Protein AF-A0A5T8U1N6-F1 (afdb_monomer_lite)

Radius of gyration: 22.78 Å; chains: 1; bounding box: 60×61×74 Å

Organism: Salmonella enterica (NCBI:txid28901)

Structure (mmCIF, N/CA/C/O backbone):
data_AF-A0A5T8U1N6-F1
#
_entry.id   AF-A0A5T8U1N6-F1
#
loop_
_atom_site.group_PDB
_atom_site.id
_atom_site.type_symbol
_atom_site.label_atom_id
_atom_site.label_alt_id
_atom_site.label_comp_id
_atom_site.label_asym_id
_atom_site.label_entity_id
_atom_site.label_seq_id
_atom_site.pdbx_PDB_ins_code
_atom_site.Cartn_x
_atom_site.Cartn_y
_atom_site.Cartn_z
_atom_site.occupancy
_atom_site.B_iso_or_equiv
_atom_site.auth_seq_id
_atom_site.auth_comp_id
_atom_site.auth_asym_id
_atom_site.auth_atom_id
_atom_site.pdbx_PDB_model_num
ATOM 1 N N . VAL A 1 1 ? -17.759 17.398 0.292 1.00 70.25 1 VAL A N 1
ATOM 2 C CA . VAL A 1 1 ? -16.428 17.964 0.625 1.00 70.25 1 VAL A CA 1
ATOM 3 C C . VAL A 1 1 ? -16.467 19.454 0.322 1.00 70.25 1 VAL A C 1
ATOM 5 O O . VAL A 1 1 ? -17.078 19.789 -0.686 1.00 70.25 1 VAL A O 1
ATOM 8 N N . PRO A 1 2 ? -15.882 20.330 1.156 1.00 80.94 2 PRO A N 1
ATOM 9 C CA . PRO A 1 2 ? -15.702 21.746 0.827 1.00 80.94 2 PRO A CA 1
ATOM 10 C C . PRO A 1 2 ? -15.043 21.948 -0.549 1.00 80.94 2 PRO A C 1
ATOM 12 O O . PRO A 1 2 ? -14.134 21.197 -0.913 1.00 80.94 2 PRO A O 1
ATOM 15 N N . ALA A 1 3 ? -15.505 22.935 -1.320 1.00 87.00 3 ALA A N 1
ATOM 16 C CA . ALA A 1 3 ? -15.057 23.148 -2.701 1.00 87.00 3 ALA A CA 1
ATOM 17 C C . ALA A 1 3 ? -13.548 23.443 -2.803 1.00 87.00 3 ALA A C 1
ATOM 19 O O . ALA A 1 3 ? -12.891 22.996 -3.741 1.00 87.00 3 ALA A O 1
ATOM 20 N N . ASP A 1 4 ? -12.977 24.118 -1.804 1.00 87.50 4 ASP A N 1
ATOM 21 C CA . ASP A 1 4 ? -11.545 24.410 -1.717 1.00 87.50 4 ASP A CA 1
ATOM 22 C C . ASP A 1 4 ? -10.694 23.140 -1.567 1.00 87.50 4 ASP A C 1
ATOM 24 O O . ASP A 1 4 ? -9.624 23.037 -2.167 1.00 87.50 4 ASP A O 1
ATOM 28 N N . ILE A 1 5 ? -11.173 22.147 -0.810 1.00 85.25 5 ILE A N 1
ATOM 29 C CA . ILE A 1 5 ? -10.489 20.856 -0.669 1.00 85.25 5 ILE A CA 1
ATOM 30 C C . ILE A 1 5 ? -10.569 20.074 -1.980 1.00 85.25 5 ILE A C 1
ATOM 32 O O . ILE A 1 5 ? -9.550 19.550 -2.422 1.00 85.25 5 ILE A O 1
ATOM 36 N N . VAL A 1 6 ? -11.740 20.023 -2.626 1.00 89.44 6 VAL A N 1
ATOM 37 C CA . VAL A 1 6 ? -11.900 19.338 -3.923 1.00 89.44 6 VAL A CA 1
ATOM 38 C C . VAL A 1 6 ? -10.966 19.942 -4.969 1.00 89.44 6 VAL A C 1
ATOM 40 O O . VAL A 1 6 ? -10.227 19.205 -5.616 1.00 89.44 6 VAL A O 1
ATOM 43 N N . ALA A 1 7 ? -10.930 21.273 -5.080 1.00 93.56 7 ALA A N 1
ATOM 44 C CA . ALA A 1 7 ? -10.050 21.969 -6.014 1.00 93.56 7 ALA A CA 1
ATOM 45 C C . ALA A 1 7 ? -8.570 21.627 -5.776 1.00 93.56 7 ALA A C 1
ATOM 47 O O . ALA A 1 7 ? -7.841 21.348 -6.724 1.00 93.56 7 ALA A O 1
ATOM 48 N N . ARG A 1 8 ? -8.125 21.578 -4.512 1.00 93.50 8 ARG A N 1
ATOM 49 C CA . ARG A 1 8 ? -6.743 21.201 -4.165 1.00 93.50 8 ARG A CA 1
ATOM 50 C C . ARG A 1 8 ? -6.431 19.747 -4.496 1.00 93.50 8 ARG A C 1
ATOM 52 O O . ARG A 1 8 ? -5.357 19.476 -5.019 1.00 93.50 8 ARG A O 1
ATOM 59 N N . VAL A 1 9 ? -7.347 18.824 -4.205 1.00 93.81 9 VAL A N 1
ATOM 60 C CA . VAL A 1 9 ? -7.174 17.399 -4.529 1.00 93.81 9 VAL A CA 1
ATOM 61 C C . VAL A 1 9 ? -7.041 17.216 -6.039 1.00 93.81 9 VAL A C 1
ATOM 63 O O . VAL A 1 9 ? -6.076 16.604 -6.490 1.00 93.81 9 VAL A O 1
ATOM 66 N N . LEU A 1 10 ? -7.947 17.814 -6.819 1.00 95.31 10 LEU A N 1
ATOM 67 C CA . LEU A 1 10 ? -7.900 17.757 -8.281 1.00 95.31 10 LEU A CA 1
ATOM 68 C C . LEU A 1 10 ? -6.637 18.417 -8.843 1.00 95.31 10 LEU A C 1
ATOM 70 O O . LEU A 1 10 ? -6.035 17.869 -9.759 1.00 95.31 10 LEU A O 1
ATOM 74 N N . ALA A 1 11 ? -6.187 19.537 -8.271 1.00 97.19 11 ALA A N 1
ATOM 75 C CA . ALA A 1 11 ? -4.937 20.177 -8.673 1.00 97.19 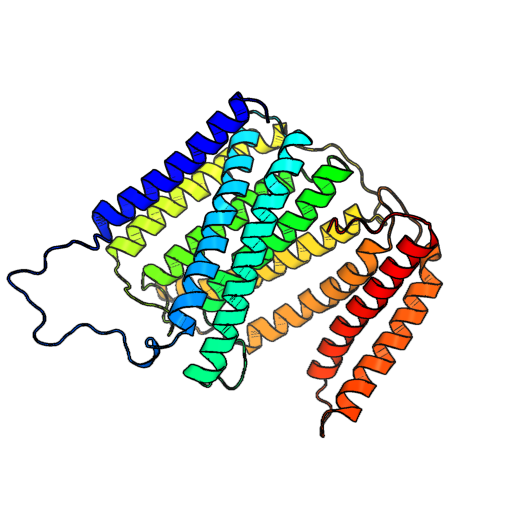11 ALA A CA 1
ATOM 76 C C . ALA A 1 11 ? -3.719 19.273 -8.421 1.00 97.19 11 ALA A C 1
ATOM 78 O O . ALA A 1 11 ? -2.865 19.141 -9.293 1.00 97.19 11 ALA A O 1
ATOM 79 N N . VAL A 1 12 ? -3.642 18.604 -7.263 1.00 97.12 12 VAL A N 1
ATOM 80 C CA . VAL A 1 12 ? -2.542 17.673 -6.955 1.00 97.12 12 VAL A CA 1
ATOM 81 C C . VAL A 1 12 ? -2.571 16.454 -7.876 1.00 97.12 12 VAL A C 1
ATOM 83 O O . VAL A 1 12 ? -1.532 16.087 -8.422 1.00 97.12 12 VAL A O 1
ATOM 86 N N . MET A 1 13 ? -3.746 15.867 -8.113 1.00 96.75 13 MET A N 1
ATOM 87 C CA . MET A 1 13 ? -3.896 14.776 -9.083 1.00 96.75 13 MET A CA 1
ATOM 88 C C . MET A 1 13 ? -3.522 15.224 -10.501 1.00 96.75 13 MET A C 1
ATOM 90 O O . MET A 1 13 ? -2.839 14.493 -11.213 1.00 96.75 13 MET A O 1
ATOM 94 N N . GLY A 1 14 ? -3.909 16.440 -10.892 1.00 97.81 14 GLY A N 1
ATOM 95 C CA . GLY A 1 14 ? -3.546 17.049 -12.168 1.00 97.81 14 GLY A CA 1
ATOM 96 C C . GLY A 1 14 ? -2.037 17.230 -12.324 1.00 97.81 14 GLY A C 1
ATOM 97 O O . GLY A 1 14 ? -1.501 16.892 -13.373 1.00 97.81 14 GLY A O 1
ATOM 98 N N . MET A 1 15 ? -1.331 17.672 -11.277 1.00 97.62 15 MET A N 1
ATOM 99 C CA . MET A 1 15 ? 0.137 17.771 -11.284 1.00 97.62 15 MET A CA 1
ATOM 100 C C . MET A 1 15 ? 0.811 16.400 -11.428 1.00 97.62 15 MET A C 1
ATOM 102 O O . MET A 1 15 ? 1.757 16.263 -12.201 1.00 97.62 15 MET A O 1
ATOM 106 N N . VAL A 1 16 ? 0.311 15.374 -10.728 1.00 97.06 16 VAL A N 1
ATOM 107 C CA . VAL A 1 16 ? 0.813 13.996 -10.871 1.00 97.06 16 VAL A CA 1
ATOM 108 C C . VAL A 1 16 ? 0.581 13.483 -12.296 1.00 97.06 16 VAL A C 1
ATOM 110 O O . VAL A 1 16 ? 1.500 12.948 -12.913 1.00 97.06 16 VAL A O 1
ATOM 113 N N . CYS A 1 17 ? -0.621 13.692 -12.838 1.00 97.06 17 CYS A N 1
ATOM 114 C CA . CYS A 1 17 ? -0.980 13.309 -14.201 1.00 97.06 17 CYS A CA 1
ATOM 115 C C . CYS A 1 17 ? -0.098 14.018 -15.237 1.00 97.06 17 CYS A C 1
ATOM 117 O O . CYS A 1 17 ? 0.470 13.364 -16.106 1.00 97.06 17 CYS A O 1
ATOM 119 N N . ALA A 1 18 ? 0.102 15.332 -15.102 1.00 97.62 18 ALA A N 1
ATOM 120 C CA . ALA A 1 18 ? 0.988 16.106 -15.967 1.00 97.62 18 ALA A CA 1
ATOM 121 C C . ALA A 1 18 ? 2.431 15.577 -15.941 1.00 97.62 18 ALA A C 1
ATOM 123 O O . ALA A 1 18 ? 3.065 15.486 -16.990 1.00 97.62 18 ALA A O 1
ATOM 124 N N . GLY A 1 19 ? 2.932 15.164 -14.772 1.00 96.31 19 GLY A N 1
ATOM 125 C CA . GLY A 1 19 ? 4.245 14.529 -14.645 1.00 96.31 19 GLY A CA 1
ATOM 126 C C . GLY A 1 19 ? 4.357 13.210 -15.417 1.00 96.31 19 GLY A C 1
ATOM 127 O O . GLY A 1 19 ? 5.320 13.012 -16.158 1.00 96.31 19 GLY A O 1
ATOM 128 N N . PHE A 1 20 ? 3.356 12.330 -15.315 1.00 94.44 20 PHE A N 1
ATOM 129 C CA . PHE A 1 20 ? 3.325 11.083 -16.090 1.00 94.44 20 PHE A CA 1
ATOM 130 C C . PHE A 1 20 ? 3.094 11.309 -17.591 1.00 94.44 20 PHE A C 1
ATOM 132 O O . PHE A 1 20 ? 3.661 10.590 -18.411 1.00 94.44 20 PHE A O 1
ATOM 139 N N . LEU A 1 21 ? 2.321 12.324 -17.980 1.00 95.19 21 LEU A N 1
ATOM 140 C CA . LEU A 1 21 ? 2.184 12.713 -19.385 1.00 95.19 21 LEU A CA 1
ATOM 141 C C . LEU A 1 21 ? 3.515 13.224 -19.945 1.00 95.19 21 LEU A C 1
ATOM 143 O O . LEU A 1 21 ? 3.906 12.823 -21.036 1.00 95.19 21 LEU A O 1
ATOM 147 N N . ALA A 1 22 ? 4.254 14.035 -19.184 1.00 95.12 22 ALA A N 1
ATOM 148 C CA . ALA A 1 22 ? 5.599 14.459 -19.558 1.00 95.12 22 ALA A CA 1
ATOM 149 C C . ALA A 1 22 ? 6.557 13.260 -19.687 1.00 95.12 22 ALA A C 1
ATOM 151 O O . ALA A 1 22 ? 7.291 13.175 -20.669 1.00 95.12 22 ALA A O 1
ATOM 152 N N . PHE A 1 23 ? 6.500 12.289 -18.767 1.00 92.56 23 PHE A N 1
ATOM 153 C CA . PHE A 1 23 ? 7.262 11.038 -18.879 1.00 92.56 23 PHE A CA 1
ATOM 154 C C . PHE A 1 23 ? 6.996 10.324 -20.214 1.00 92.56 23 PHE A C 1
ATOM 156 O O . PHE A 1 23 ? 7.941 9.975 -20.932 1.00 92.56 23 PHE A O 1
ATOM 163 N N . ILE A 1 24 ? 5.716 10.147 -20.565 1.00 91.44 24 ILE A N 1
ATOM 164 C CA . ILE A 1 24 ? 5.292 9.506 -21.817 1.00 91.44 24 ILE A CA 1
ATOM 165 C C . ILE A 1 24 ? 5.799 10.299 -23.023 1.00 91.44 24 ILE A C 1
ATOM 167 O O . ILE A 1 24 ? 6.390 9.711 -23.922 1.00 91.44 24 ILE A O 1
ATOM 171 N N . LEU A 1 25 ? 5.615 11.621 -23.036 1.00 91.19 25 LEU A N 1
ATOM 172 C CA . LEU A 1 25 ? 5.986 12.471 -24.169 1.00 91.19 25 LEU A CA 1
ATOM 173 C C . L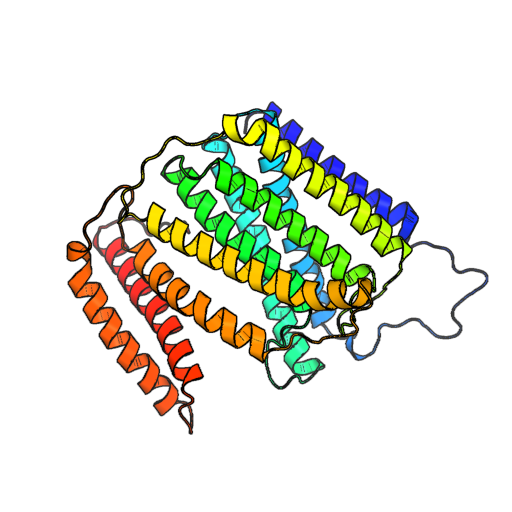EU A 1 25 ? 7.497 12.508 -24.418 1.00 91.19 25 LEU A C 1
ATOM 175 O O . LEU A 1 25 ? 7.919 12.440 -25.570 1.00 91.19 25 LEU A O 1
ATOM 179 N N . PHE A 1 26 ? 8.309 12.609 -23.363 1.00 89.88 26 PHE A N 1
ATOM 180 C CA . PHE A 1 26 ? 9.747 12.845 -23.510 1.00 89.88 26 PHE A CA 1
ATOM 181 C C . PHE A 1 26 ? 10.598 11.574 -23.516 1.00 89.88 26 PHE A C 1
ATOM 183 O O . PHE A 1 26 ? 11.652 11.565 -24.143 1.00 89.88 26 PHE A O 1
ATOM 190 N N . THR A 1 27 ? 10.183 10.510 -22.820 1.00 87.75 27 THR A N 1
ATOM 191 C CA . THR A 1 27 ? 11.061 9.340 -22.585 1.00 87.75 27 THR A CA 1
ATOM 192 C C . THR A 1 27 ? 10.437 7.993 -22.940 1.00 87.75 27 THR A C 1
ATOM 194 O O . THR A 1 27 ? 11.137 6.984 -23.053 1.00 87.75 27 THR A O 1
ATOM 197 N N . SER A 1 28 ? 9.117 7.938 -23.128 1.00 85.38 28 SER A N 1
ATOM 198 C CA . SER A 1 28 ? 8.402 6.679 -23.356 1.00 85.38 28 SER A CA 1
ATOM 199 C C . SER A 1 28 ? 7.342 6.793 -24.453 1.00 85.38 28 SER A C 1
ATOM 201 O O . SER A 1 28 ? 6.277 6.184 -24.347 1.00 85.38 28 SER A O 1
ATOM 203 N N . GLY A 1 29 ? 7.631 7.565 -25.504 1.00 83.44 29 GLY A N 1
ATOM 204 C CA . GLY A 1 29 ? 6.686 7.842 -26.582 1.00 83.44 29 GLY A CA 1
ATOM 205 C C . GLY A 1 29 ? 6.278 6.563 -27.325 1.00 83.44 29 GLY A C 1
ATOM 206 O O . GLY A 1 29 ? 7.120 5.984 -28.012 1.00 83.44 29 GLY A O 1
ATOM 207 N N . PRO A 1 30 ? 5.004 6.124 -27.254 1.00 78.75 30 PRO A N 1
ATOM 208 C CA . PRO A 1 30 ? 4.557 4.898 -27.924 1.00 78.75 30 PRO A CA 1
ATOM 209 C C . PRO A 1 30 ? 4.441 5.067 -29.447 1.00 78.75 30 PRO A C 1
ATOM 211 O O . PRO A 1 30 ? 4.367 4.086 -30.177 1.00 78.75 30 PRO A O 1
ATOM 214 N N . PHE A 1 31 ? 4.448 6.314 -29.927 1.00 82.75 31 PHE A N 1
ATOM 215 C CA . PHE A 1 31 ? 4.340 6.676 -31.342 1.00 82.75 31 PHE A CA 1
ATOM 216 C C . PHE A 1 31 ? 5.674 7.128 -31.944 1.00 82.75 31 PHE A C 1
ATOM 218 O O . PHE A 1 31 ? 5.690 7.788 -32.986 1.00 82.75 31 PHE A O 1
ATOM 225 N N . ALA A 1 32 ? 6.795 6.821 -31.279 1.00 76.88 32 ALA A N 1
ATOM 226 C CA . ALA A 1 32 ? 8.114 7.063 -31.843 1.00 76.88 32 ALA A CA 1
ATOM 227 C C . ALA A 1 32 ? 8.211 6.344 -33.196 1.00 76.88 32 ALA A C 1
ATOM 229 O O . ALA A 1 32 ? 8.058 5.125 -33.284 1.00 76.88 32 ALA A O 1
ATOM 230 N N . ARG A 1 33 ? 8.405 7.116 -34.269 1.00 76.75 33 ARG A N 1
ATOM 231 C CA . ARG A 1 33 ? 8.482 6.566 -35.622 1.00 76.75 33 ARG A CA 1
ATOM 232 C C . ARG A 1 33 ? 9.792 5.810 -35.757 1.00 76.75 33 ARG A C 1
ATOM 234 O O . ARG A 1 33 ? 10.856 6.387 -35.567 1.00 76.75 33 ARG A O 1
ATOM 241 N N . THR A 1 34 ? 9.701 4.539 -36.114 1.00 73.31 34 THR A N 1
ATOM 242 C CA . THR A 1 34 ? 10.880 3.709 -36.361 1.00 73.31 34 THR A CA 1
ATOM 243 C C . THR A 1 34 ? 11.360 3.807 -37.807 1.00 73.31 34 THR A C 1
ATOM 245 O O . THR A 1 34 ? 12.476 3.406 -38.088 1.00 73.31 34 THR A O 1
ATOM 248 N N . LEU A 1 35 ? 10.582 4.385 -38.731 1.00 74.81 35 LEU A N 1
ATOM 249 C CA . LEU A 1 35 ? 10.977 4.524 -40.137 1.00 74.81 35 LEU A CA 1
ATOM 250 C C . LEU A 1 35 ? 12.207 5.440 -40.315 1.00 74.81 35 LEU A C 1
ATOM 252 O O . LEU A 1 35 ? 12.238 6.522 -39.727 1.00 74.81 35 LEU A O 1
ATOM 256 N N . PRO A 1 36 ? 13.185 5.049 -41.158 1.00 78.00 36 PRO A N 1
ATOM 257 C CA . PRO A 1 36 ? 13.156 3.903 -42.079 1.00 78.00 36 PRO A CA 1
ATOM 258 C C . PRO A 1 36 ? 13.581 2.555 -41.462 1.00 78.00 36 PRO A C 1
ATOM 260 O O . PRO A 1 36 ? 13.516 1.542 -42.148 1.00 78.00 36 PRO A O 1
ATOM 263 N N . ALA A 1 37 ? 13.987 2.509 -40.191 1.00 73.75 37 ALA A N 1
ATOM 264 C CA . ALA A 1 37 ? 14.316 1.279 -39.467 1.00 73.75 37 ALA A CA 1
ATOM 265 C C . ALA A 1 37 ? 13.044 0.486 -39.088 1.00 73.75 37 ALA A C 1
ATOM 267 O O . ALA A 1 37 ? 12.589 0.480 -37.942 1.00 73.75 37 ALA A O 1
ATOM 268 N N . PHE A 1 38 ? 12.430 -0.177 -40.070 1.00 71.81 38 PHE A N 1
ATOM 269 C CA . PHE A 1 38 ? 11.347 -1.123 -39.808 1.00 71.81 38 PHE A CA 1
ATOM 270 C C . PHE A 1 38 ? 11.919 -2.442 -39.248 1.00 71.81 38 PHE A C 1
ATOM 272 O O . PHE A 1 38 ? 12.935 -2.925 -39.751 1.00 71.81 38 PHE A O 1
ATOM 279 N N . PRO A 1 39 ? 11.314 -3.033 -38.202 1.00 68.12 39 PRO A N 1
ATOM 280 C CA . PRO A 1 39 ? 11.703 -4.359 -37.728 1.00 68.12 39 PRO A CA 1
ATOM 281 C C . PRO A 1 39 ? 11.510 -5.396 -38.842 1.00 68.12 39 PRO A C 1
ATOM 283 O O . PRO A 1 39 ? 10.446 -5.442 -39.455 1.00 68.12 39 PRO A O 1
ATOM 286 N N . VAL A 1 40 ? 12.534 -6.211 -39.108 1.00 71.56 40 VAL A N 1
ATOM 287 C CA . VAL A 1 40 ? 12.483 -7.279 -40.130 1.00 71.56 40 VAL A CA 1
ATOM 288 C C . VAL A 1 40 ? 11.596 -8.444 -39.670 1.00 71.56 40 VAL A C 1
ATOM 290 O O . VAL A 1 40 ? 10.941 -9.085 -40.485 1.00 71.56 40 VAL A O 1
ATOM 293 N N . GLU A 1 41 ? 11.515 -8.661 -38.357 1.00 71.62 41 GLU A N 1
ATOM 294 C CA . GLU A 1 41 ? 10.603 -9.596 -37.697 1.00 71.62 41 GLU A CA 1
ATOM 295 C C . GLU A 1 41 ? 9.595 -8.815 -36.844 1.00 71.62 41 GLU A C 1
ATOM 297 O O . GLU A 1 41 ? 9.912 -7.754 -36.291 1.00 71.62 41 GLU A O 1
ATOM 302 N N . GLY A 1 42 ? 8.366 -9.325 -36.729 1.00 66.38 42 GLY A N 1
ATOM 303 C CA . GLY A 1 42 ? 7.359 -8.740 -35.848 1.00 66.38 42 GLY A CA 1
ATOM 304 C C . GLY A 1 42 ? 7.849 -8.742 -34.400 1.00 66.38 42 GLY A C 1
ATOM 305 O O . GLY A 1 42 ? 8.283 -9.770 -33.888 1.00 66.38 42 GLY A O 1
ATOM 306 N N . ARG A 1 43 ? 7.769 -7.594 -33.717 1.00 65.88 43 ARG A N 1
ATOM 307 C CA . ARG A 1 43 ? 7.971 -7.527 -32.262 1.00 65.88 43 ARG A CA 1
ATOM 308 C C . ARG A 1 43 ? 6.706 -8.021 -31.578 1.00 65.88 43 ARG A C 1
ATOM 310 O O . ARG A 1 43 ? 5.939 -7.211 -31.063 1.00 65.88 43 ARG A O 1
ATOM 317 N N . ASP A 1 44 ? 6.467 -9.324 -31.630 1.00 68.31 44 ASP A N 1
ATOM 318 C CA . ASP A 1 44 ? 5.501 -9.907 -30.713 1.00 68.31 44 ASP A CA 1
ATOM 319 C C . ASP A 1 44 ? 6.092 -9.921 -29.295 1.00 68.31 44 ASP A C 1
ATOM 321 O O . ASP A 1 44 ? 7.294 -9.710 -29.080 1.00 68.31 44 ASP A O 1
ATOM 325 N N . LEU A 1 45 ? 5.233 -10.107 -28.304 1.00 77.44 45 LEU A N 1
ATOM 326 C CA . LEU A 1 45 ? 5.668 -10.304 -26.936 1.00 77.44 45 LEU A CA 1
ATOM 327 C C . LEU A 1 45 ? 6.506 -11.583 -26.839 1.00 77.44 45 LEU A C 1
ATOM 329 O O . LEU A 1 45 ? 6.307 -12.537 -27.593 1.00 77.44 45 LEU A O 1
ATOM 333 N N . ASN A 1 46 ? 7.431 -11.605 -25.876 1.00 80.38 46 ASN A N 1
ATOM 334 C CA . ASN A 1 46 ? 8.096 -12.841 -25.466 1.00 80.38 46 ASN A CA 1
ATOM 335 C C . ASN A 1 46 ? 7.023 -13.934 -25.258 1.00 80.38 46 ASN A C 1
ATOM 337 O O . ASN A 1 46 ? 6.002 -13.609 -24.659 1.00 80.38 46 ASN A O 1
ATOM 341 N N . PRO A 1 47 ? 7.212 -15.185 -25.716 1.00 83.88 47 PRO A N 1
ATOM 342 C CA . PRO A 1 47 ? 6.227 -16.251 -25.528 1.00 83.88 47 PRO A CA 1
ATOM 343 C C . PRO A 1 47 ? 5.684 -16.373 -24.095 1.00 83.88 47 PRO A C 1
ATOM 345 O O . PRO A 1 47 ? 4.481 -16.521 -23.931 1.00 83.88 47 PRO A O 1
ATOM 348 N N . LEU A 1 48 ? 6.526 -16.169 -23.070 1.00 80.25 48 LEU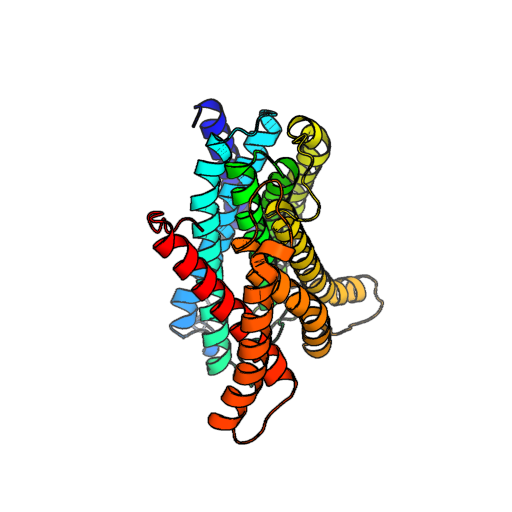 A N 1
ATOM 349 C CA . LEU A 1 48 ? 6.124 -16.175 -21.647 1.00 80.25 48 LEU A CA 1
ATOM 350 C C . LEU A 1 48 ? 5.120 -15.068 -21.272 1.00 80.25 48 LEU A C 1
ATOM 352 O O . LEU A 1 48 ? 4.504 -15.086 -20.214 1.00 80.25 48 LEU A O 1
ATOM 356 N N . LEU A 1 49 ? 5.014 -14.038 -22.107 1.00 83.81 49 LEU A N 1
ATOM 357 C CA . LEU A 1 49 ? 4.118 -12.898 -21.947 1.00 83.81 49 LEU A CA 1
ATOM 358 C C . LEU A 1 49 ? 2.829 -13.059 -22.768 1.00 83.81 49 LEU A C 1
ATOM 360 O O . LEU A 1 49 ? 1.927 -12.235 -22.640 1.00 83.81 49 LEU A O 1
ATOM 364 N N . GLN A 1 50 ? 2.709 -14.096 -23.599 1.00 87.75 50 GLN A N 1
ATOM 365 C CA . GLN A 1 50 ? 1.516 -14.360 -24.408 1.00 87.75 50 GLN A CA 1
ATOM 366 C C . GLN A 1 50 ? 0.465 -15.164 -23.628 1.00 87.75 50 GLN A C 1
ATOM 368 O O . GLN A 1 50 ? -0.052 -16.170 -24.104 1.00 87.75 50 GLN A O 1
ATOM 373 N N . ASP A 1 51 ? 0.137 -14.701 -22.423 1.00 89.62 51 ASP A N 1
ATOM 374 C CA . ASP A 1 51 ? -0.761 -15.383 -21.492 1.00 89.62 51 ASP A CA 1
ATOM 375 C C . ASP A 1 51 ? -1.890 -14.439 -21.013 1.00 89.62 51 ASP A C 1
ATOM 377 O O . ASP A 1 51 ? -1.652 -13.237 -20.820 1.00 89.62 51 ASP A O 1
ATOM 381 N N . PRO A 1 52 ? -3.134 -14.925 -20.800 1.00 90.44 52 PRO A N 1
ATOM 382 C CA . PRO A 1 52 ? -4.227 -14.107 -20.267 1.00 90.44 52 PRO A CA 1
ATOM 383 C C . PRO A 1 52 ? -3.904 -13.407 -18.937 1.00 90.44 52 PRO A C 1
ATOM 385 O O . PRO A 1 52 ? -4.427 -12.324 -18.668 1.00 90.44 52 PRO A O 1
ATOM 388 N N . GLY A 1 53 ? -3.024 -13.973 -18.115 1.00 88.25 53 GLY A N 1
ATOM 389 C CA . GLY A 1 53 ? -2.459 -13.371 -16.915 1.00 88.25 53 GLY A CA 1
ATOM 390 C C . GLY A 1 53 ? -1.874 -11.986 -17.179 1.00 88.25 53 GLY A C 1
ATOM 391 O O . GLY A 1 53 ? -2.223 -11.046 -16.460 1.00 88.25 53 GLY A O 1
ATOM 392 N N . LEU A 1 54 ? -1.107 -11.798 -18.262 1.00 88.25 54 LEU A N 1
ATOM 393 C CA . LEU A 1 54 ? -0.581 -10.482 -18.651 1.00 88.25 54 LEU A CA 1
ATOM 394 C C . LEU A 1 54 ? -1.696 -9.473 -18.966 1.00 88.25 54 LEU A C 1
ATOM 396 O O . LEU A 1 54 ? -1.518 -8.271 -18.772 1.00 88.25 54 LEU A O 1
ATOM 400 N N . ILE A 1 55 ? -2.851 -9.925 -19.450 1.00 89.44 55 ILE A N 1
ATOM 401 C CA . ILE A 1 55 ? -3.969 -9.037 -19.786 1.00 89.44 55 ILE A CA 1
ATOM 402 C C . ILE A 1 55 ? -4.623 -8.490 -18.512 1.00 89.44 55 ILE A C 1
ATOM 404 O O . ILE A 1 55 ? -5.013 -7.324 -18.475 1.00 89.44 55 ILE A O 1
ATOM 408 N N . PHE A 1 56 ? -4.731 -9.299 -17.455 1.00 92.94 56 PHE A N 1
ATOM 409 C CA . PHE A 1 56 ? -5.462 -8.921 -16.241 1.00 92.94 56 PHE A CA 1
ATOM 410 C C . PHE A 1 56 ? -4.572 -8.368 -15.126 1.00 92.94 56 PHE A C 1
ATOM 412 O O . PHE A 1 56 ? -4.925 -7.371 -14.491 1.00 92.94 56 PHE A O 1
ATOM 419 N N . HIS A 1 57 ? -3.425 -8.995 -14.870 1.00 93.38 57 HIS A N 1
ATOM 420 C CA . HIS A 1 57 ? -2.589 -8.692 -13.710 1.00 93.38 57 HIS A CA 1
ATOM 421 C C . HIS A 1 57 ? -2.028 -7.251 -13.713 1.00 93.38 57 HIS A C 1
ATOM 423 O O . HIS A 1 57 ? -2.284 -6.519 -12.747 1.00 93.38 57 HIS A O 1
ATOM 429 N N . PRO A 1 58 ? -1.324 -6.778 -14.764 1.00 92.25 58 PRO A N 1
ATOM 430 C CA . PRO A 1 58 ? -0.755 -5.435 -14.786 1.00 92.25 58 PRO A CA 1
ATOM 431 C C . PRO A 1 58 ? -1.805 -4.322 -14.667 1.00 92.25 58 PRO A C 1
ATOM 433 O O . PRO A 1 58 ? -1.589 -3.422 -13.854 1.00 92.25 58 PRO A O 1
ATOM 436 N N . PRO A 1 59 ? -2.955 -4.342 -15.379 1.00 94.81 59 PRO A N 1
ATOM 437 C CA . PRO A 1 59 ? -3.991 -3.330 -15.173 1.00 94.81 59 PRO A CA 1
ATOM 438 C C . PRO A 1 59 ? -4.501 -3.260 -13.733 1.00 94.81 59 PRO A C 1
ATOM 440 O O . PRO A 1 59 ? -4.706 -2.159 -13.227 1.00 94.81 59 PRO A O 1
ATOM 443 N N . LEU A 1 60 ? -4.662 -4.396 -13.046 1.00 96.56 60 LEU A N 1
ATOM 444 C CA . LEU A 1 60 ? -5.082 -4.426 -11.639 1.00 96.56 60 LEU A CA 1
ATOM 445 C C . LEU A 1 60 ? -4.008 -3.847 -10.710 1.00 96.56 60 LEU A C 1
ATOM 447 O O . LEU A 1 60 ? -4.323 -2.992 -9.878 1.00 96.56 60 LEU A O 1
ATOM 451 N N . LEU A 1 61 ? -2.736 -4.220 -10.900 1.00 94.62 61 LEU A N 1
ATOM 452 C CA . LEU A 1 61 ? -1.620 -3.605 -10.171 1.00 94.62 61 LEU A CA 1
ATOM 453 C C . LEU A 1 61 ? -1.577 -2.084 -10.375 1.00 94.62 61 LEU A C 1
ATOM 455 O O . LEU A 1 61 ? -1.491 -1.327 -9.405 1.00 94.62 61 LEU A O 1
ATOM 459 N N . TYR A 1 62 ? -1.674 -1.623 -11.626 1.00 92.88 62 TYR A N 1
ATOM 460 C CA . TYR A 1 62 ? -1.636 -0.198 -11.950 1.00 92.88 62 TYR A CA 1
ATOM 461 C C . TYR A 1 62 ? -2.857 0.553 -11.415 1.00 92.88 62 TYR A C 1
ATOM 463 O O . TYR A 1 62 ? -2.698 1.663 -10.908 1.00 92.88 62 TYR A O 1
ATOM 471 N N . MET A 1 63 ? -4.054 -0.045 -11.445 1.00 96.31 63 MET A N 1
ATOM 472 C CA . MET A 1 63 ? -5.240 0.515 -10.786 1.00 96.31 63 MET A CA 1
ATOM 473 C C . MET A 1 63 ? -5.014 0.686 -9.281 1.00 96.31 63 MET A C 1
ATOM 475 O O . MET A 1 63 ? -5.391 1.716 -8.722 1.00 96.31 63 MET A O 1
ATOM 479 N N . GLY A 1 64 ? -4.336 -0.265 -8.634 1.00 96.62 64 GLY A N 1
ATOM 480 C CA . GLY A 1 64 ? -3.919 -0.137 -7.241 1.00 96.62 64 GLY A CA 1
ATOM 481 C C . GLY A 1 64 ? -2.951 1.029 -7.012 1.00 96.62 64 GLY A C 1
ATOM 482 O O . GLY A 1 64 ? -3.207 1.896 -6.174 1.00 96.62 64 GLY A O 1
ATOM 483 N N . TYR A 1 65 ? -1.869 1.105 -7.793 1.00 96.00 65 TYR A N 1
ATOM 484 C CA . TYR A 1 65 ? -0.852 2.161 -7.671 1.00 96.00 65 TYR A CA 1
ATOM 485 C C . TYR A 1 65 ? -1.427 3.560 -7.911 1.00 96.00 65 TYR A C 1
ATOM 487 O O . TYR A 1 65 ? -1.223 4.477 -7.112 1.00 96.00 65 TYR A O 1
ATOM 495 N N . VAL A 1 66 ? -2.175 3.725 -9.004 1.00 95.00 66 VAL A N 1
ATOM 496 C CA . VAL A 1 66 ? -2.827 4.992 -9.347 1.00 95.00 66 VAL A CA 1
ATOM 497 C C . VAL A 1 66 ? -3.912 5.320 -8.326 1.00 95.00 66 VAL A C 1
ATOM 499 O O . VAL A 1 66 ? -4.055 6.482 -7.951 1.00 95.00 66 VAL A O 1
ATOM 502 N N . GLY A 1 67 ? -4.628 4.328 -7.797 1.00 96.19 67 GLY A N 1
ATOM 503 C CA . GLY A 1 67 ? -5.627 4.529 -6.750 1.00 96.19 67 GLY A CA 1
ATOM 504 C C . GLY A 1 67 ? -5.054 5.189 -5.487 1.00 96.19 67 GLY A C 1
ATOM 505 O O . GLY A 1 67 ? -5.667 6.110 -4.941 1.00 96.19 67 GLY A O 1
ATOM 506 N N . PHE A 1 68 ? -3.838 4.818 -5.062 1.00 97.62 68 PHE A N 1
ATOM 507 C CA . PHE A 1 68 ? -3.175 5.461 -3.917 1.00 97.62 68 PHE A CA 1
ATOM 508 C C . PHE A 1 68 ? -2.828 6.942 -4.150 1.00 97.62 68 PHE A C 1
ATOM 510 O O . PHE A 1 68 ? -2.699 7.690 -3.176 1.00 97.62 68 PHE A O 1
ATOM 517 N N . SER A 1 69 ? -2.765 7.410 -5.404 1.00 96.81 69 SER A N 1
ATOM 518 C CA . SER A 1 69 ? -2.584 8.840 -5.709 1.00 96.81 69 SER A CA 1
ATOM 519 C C . SER A 1 69 ? -3.732 9.705 -5.176 1.00 96.81 69 SER A C 1
ATOM 521 O O . SER A 1 69 ? -3.511 10.858 -4.808 1.00 96.81 69 SER A O 1
ATOM 523 N N . VAL A 1 70 ? -4.943 9.146 -5.055 1.00 95.50 70 VAL A N 1
ATOM 524 C CA . VAL A 1 70 ? -6.105 9.852 -4.501 1.00 95.50 70 VAL A CA 1
ATOM 525 C C . VAL A 1 70 ? -5.894 10.101 -3.009 1.00 95.50 70 VAL A C 1
ATOM 527 O O . VAL A 1 70 ? -5.997 11.239 -2.549 1.00 95.50 70 VAL A O 1
ATOM 530 N N . ALA A 1 71 ? -5.520 9.063 -2.252 1.00 95.06 71 ALA A N 1
ATOM 531 C CA . ALA A 1 71 ? -5.217 9.177 -0.824 1.00 95.06 71 ALA A CA 1
ATOM 532 C C . ALA A 1 71 ? -4.050 10.146 -0.557 1.00 95.06 71 ALA A C 1
ATOM 534 O O . ALA A 1 71 ? -4.098 10.935 0.393 1.00 95.06 71 ALA A O 1
ATOM 535 N N . PHE A 1 72 ? -3.036 10.127 -1.425 1.00 97.31 72 PHE A N 1
ATOM 536 C CA . PHE A 1 72 ? -1.939 11.091 -1.434 1.00 97.31 72 PHE A CA 1
ATOM 537 C C . PHE A 1 72 ? -2.421 12.524 -1.690 1.00 97.31 72 PHE A C 1
ATOM 539 O O . PHE A 1 72 ? -2.124 13.415 -0.899 1.00 97.31 72 PHE A O 1
ATOM 546 N N . ALA A 1 73 ? -3.207 12.759 -2.743 1.00 96.38 73 ALA A N 1
ATOM 547 C CA . ALA A 1 73 ? -3.700 14.088 -3.101 1.00 96.38 73 ALA A CA 1
ATOM 548 C C . ALA A 1 73 ? -4.554 14.702 -1.988 1.00 96.38 73 ALA A C 1
ATOM 550 O O . ALA A 1 73 ? -4.404 15.879 -1.650 1.00 96.38 73 ALA A O 1
ATOM 551 N N . PHE A 1 74 ? -5.385 13.876 -1.352 1.00 93.50 74 PHE A N 1
ATOM 552 C CA . PHE A 1 74 ? -6.071 14.221 -0.118 1.00 93.50 74 PHE A CA 1
ATOM 553 C C . PHE A 1 74 ? -5.065 14.644 0.966 1.00 93.50 74 PHE A C 1
ATOM 555 O O . PHE A 1 74 ? -5.181 15.748 1.506 1.00 93.50 74 PHE A O 1
ATOM 562 N N . ALA A 1 75 ? -4.051 13.832 1.265 1.00 94.62 75 ALA A N 1
ATOM 563 C CA . ALA A 1 75 ? -3.072 14.169 2.295 1.00 94.62 75 ALA A CA 1
ATOM 564 C C . ALA A 1 75 ? -2.357 15.511 2.044 1.00 94.62 75 ALA A C 1
ATOM 566 O O . ALA A 1 75 ? -2.236 16.328 2.962 1.00 94.62 75 ALA A O 1
ATOM 567 N N . ILE A 1 76 ? -1.968 15.791 0.798 1.00 95.94 76 ILE A N 1
ATOM 568 C CA . ILE A 1 76 ? -1.379 17.079 0.409 1.00 95.94 76 ILE A CA 1
ATOM 569 C C . ILE A 1 76 ? -2.376 18.226 0.602 1.00 95.94 76 ILE A C 1
ATOM 571 O O . ILE A 1 76 ? -2.033 19.241 1.212 1.00 95.94 76 ILE A O 1
ATOM 575 N N . ALA A 1 77 ? -3.626 18.068 0.160 1.00 93.69 77 ALA A N 1
ATOM 576 C CA . ALA A 1 77 ? -4.661 19.085 0.332 1.00 93.69 77 ALA A CA 1
ATOM 577 C C . ALA A 1 77 ? -4.905 19.426 1.816 1.00 93.69 77 ALA A C 1
ATOM 579 O O . ALA A 1 77 ? -5.032 20.607 2.159 1.00 93.69 77 ALA A O 1
ATOM 580 N N . ALA A 1 78 ? -4.905 18.416 2.694 1.00 91.69 78 ALA A N 1
ATOM 581 C CA . ALA A 1 78 ? -5.052 18.576 4.142 1.00 91.69 78 ALA A CA 1
ATOM 582 C C . ALA A 1 78 ? -3.850 19.289 4.789 1.00 91.69 78 ALA A C 1
ATOM 584 O O . ALA A 1 78 ? -4.022 20.162 5.641 1.00 91.69 78 ALA A O 1
ATOM 585 N N . LEU A 1 79 ? -2.620 18.985 4.361 1.00 93.62 79 LEU A N 1
ATOM 586 C CA . LEU A 1 79 ? -1.422 19.696 4.825 1.00 93.62 79 LEU A CA 1
ATOM 587 C C . LEU A 1 79 ? -1.411 21.162 4.366 1.00 93.62 79 LEU A C 1
ATOM 589 O O . LEU A 1 79 ? -1.061 22.063 5.135 1.00 93.62 79 LEU A O 1
ATOM 593 N N . LEU A 1 80 ? -1.845 21.429 3.131 1.00 93.06 80 LEU A N 1
ATOM 594 C CA . LEU A 1 80 ? -1.973 22.787 2.602 1.00 93.06 80 LEU A CA 1
ATOM 595 C C . LEU A 1 80 ? -3.068 23.586 3.318 1.00 93.06 80 LEU A C 1
ATOM 597 O O . LEU A 1 80 ? -2.926 24.799 3.485 1.00 93.06 80 LEU A O 1
ATOM 601 N N . SER A 1 81 ? -4.168 22.948 3.726 1.00 89.12 81 SER A N 1
ATOM 602 C CA . SER A 1 81 ? -5.265 23.607 4.452 1.00 89.12 81 SER A CA 1
ATOM 603 C C . SER A 1 81 ? -4.994 23.732 5.951 1.00 89.12 81 SER A C 1
ATOM 605 O O . SER A 1 81 ? -5.606 24.574 6.606 1.00 89.12 81 SER A O 1
ATOM 607 N N . GLY A 1 82 ? -4.084 22.914 6.490 1.00 86.94 82 GLY A N 1
ATOM 608 C CA . GLY A 1 82 ? -3.848 22.783 7.927 1.00 86.94 82 GLY A CA 1
ATOM 609 C C . GLY A 1 82 ? -5.019 22.137 8.673 1.00 86.94 82 GLY A C 1
ATOM 610 O O . GLY A 1 82 ? -5.062 22.216 9.897 1.00 86.94 82 GLY A O 1
ATOM 611 N N . ARG A 1 83 ? -5.976 21.533 7.956 1.00 81.38 83 ARG A N 1
ATOM 612 C CA . ARG A 1 83 ? -7.214 20.973 8.509 1.00 81.38 83 ARG A CA 1
ATOM 613 C C . ARG A 1 83 ? -7.411 19.542 8.021 1.00 81.38 83 ARG A C 1
ATOM 615 O O . ARG A 1 83 ? -7.333 19.269 6.825 1.00 81.38 83 ARG A O 1
ATOM 622 N N . LEU A 1 84 ? -7.694 18.642 8.961 1.00 79.88 84 LEU A N 1
ATOM 623 C CA . LEU A 1 84 ? -8.101 17.265 8.685 1.00 79.88 84 LEU A CA 1
ATOM 624 C C . LEU A 1 84 ? -9.359 16.968 9.491 1.00 79.88 84 LEU A C 1
ATOM 626 O O . LEU A 1 84 ? -9.305 16.686 10.696 1.00 79.88 84 LEU A O 1
ATOM 630 N N . ASP A 1 85 ? -10.479 17.093 8.791 1.00 71.38 85 ASP A N 1
ATOM 631 C CA . ASP A 1 85 ? -11.829 16.951 9.327 1.00 71.38 85 ASP A CA 1
ATOM 632 C C . ASP A 1 85 ? -12.344 15.524 9.112 1.00 71.38 85 ASP A C 1
ATOM 634 O O . ASP A 1 85 ? -11.848 14.801 8.258 1.00 71.38 85 ASP A O 1
ATOM 638 N N . SER A 1 86 ? -13.376 15.096 9.835 1.00 69.88 86 SER A N 1
ATOM 639 C CA . SER A 1 86 ? -13.983 13.765 9.633 1.00 69.88 86 SER A CA 1
ATOM 640 C C . SER A 1 86 ? -14.540 13.564 8.215 1.00 69.88 86 SER A C 1
ATOM 642 O O . SER A 1 86 ? -14.585 12.445 7.705 1.00 69.88 86 SER A O 1
ATOM 644 N N . ALA A 1 87 ? -14.912 14.654 7.534 1.00 69.56 87 ALA A N 1
ATOM 645 C CA . ALA A 1 87 ? -15.259 14.614 6.120 1.00 69.56 87 ALA A CA 1
ATOM 646 C C . ALA A 1 87 ? -14.089 14.068 5.285 1.00 69.56 87 ALA A C 1
ATOM 648 O O . ALA A 1 87 ? -14.294 13.191 4.458 1.00 69.56 87 ALA A O 1
ATOM 649 N N . PHE A 1 88 ? -12.854 14.502 5.547 1.00 77.12 88 PHE A N 1
ATOM 650 C CA . PHE A 1 88 ? -11.663 14.016 4.848 1.00 77.12 88 PHE A CA 1
ATOM 651 C C . PHE A 1 88 ? -11.542 12.491 4.891 1.00 77.12 88 PHE A C 1
ATOM 653 O O . PHE A 1 88 ? -11.419 11.849 3.849 1.00 77.12 88 PHE A O 1
ATOM 660 N N . THR A 1 89 ? -11.608 11.909 6.092 1.00 77.69 89 THR A N 1
ATOM 661 C CA . THR A 1 89 ? -11.419 10.466 6.285 1.00 77.69 89 THR A CA 1
ATOM 662 C C . THR A 1 89 ? -12.510 9.666 5.596 1.00 77.69 89 THR A C 1
ATOM 664 O O . THR A 1 89 ? -12.210 8.675 4.935 1.00 77.69 89 THR A O 1
ATOM 667 N N . ARG A 1 90 ? -13.758 10.142 5.669 1.00 81.44 90 ARG A N 1
ATOM 668 C CA . ARG A 1 90 ? -14.909 9.492 5.038 1.00 81.44 90 ARG A CA 1
ATOM 669 C C . ARG A 1 90 ? -14.797 9.444 3.511 1.00 81.44 90 ARG A C 1
ATOM 671 O O . ARG A 1 90 ? -15.267 8.487 2.906 1.00 81.44 90 ARG A O 1
ATOM 678 N N . PHE A 1 91 ? -14.176 10.450 2.890 1.00 84.06 91 PHE A N 1
ATOM 679 C CA . PHE A 1 91 ? -13.940 10.456 1.444 1.00 84.06 91 PHE A CA 1
ATOM 680 C C . PHE A 1 91 ? -12.678 9.690 1.050 1.00 84.06 91 PHE A C 1
ATOM 682 O O . PHE A 1 91 ? -12.722 8.962 0.069 1.00 84.06 91 PHE A O 1
ATOM 689 N N . ALA A 1 92 ? -11.577 9.793 1.798 1.00 87.25 92 ALA A N 1
ATOM 690 C CA . ALA A 1 92 ? -10.332 9.104 1.453 1.00 87.25 92 ALA A CA 1
ATOM 691 C C . ALA A 1 92 ? -10.448 7.573 1.574 1.00 87.25 92 ALA A C 1
ATOM 693 O O . ALA A 1 92 ? -9.925 6.846 0.736 1.00 87.25 92 ALA A O 1
ATOM 694 N N . ARG A 1 93 ? -11.170 7.075 2.587 1.00 91.81 93 ARG A N 1
ATOM 695 C CA . ARG A 1 93 ? -11.293 5.643 2.897 1.00 91.81 93 ARG A CA 1
ATOM 696 C C . ARG A 1 93 ? -11.793 4.760 1.743 1.00 91.81 93 ARG A C 1
ATOM 698 O O . ARG A 1 93 ? -11.108 3.778 1.472 1.00 91.81 93 ARG A O 1
ATOM 705 N N . PRO A 1 94 ? -12.917 5.045 1.052 1.00 94.19 94 PRO A N 1
ATOM 706 C CA . PRO A 1 94 ? -13.369 4.203 -0.060 1.00 94.19 94 PRO A CA 1
ATOM 707 C C . PRO A 1 94 ? -12.365 4.161 -1.217 1.00 94.19 94 PRO A C 1
ATOM 709 O O . PRO A 1 94 ? -12.173 3.102 -1.804 1.00 94.19 94 PRO A O 1
ATOM 712 N N . TRP A 1 95 ? -11.674 5.268 -1.506 1.00 93.81 95 TRP A N 1
ATOM 713 C CA . TRP A 1 95 ? -10.635 5.302 -2.540 1.00 93.81 95 TRP A CA 1
ATOM 714 C C . TRP A 1 95 ? -9.397 4.504 -2.138 1.00 93.81 95 TRP A C 1
ATOM 716 O O . TRP A 1 95 ? -8.892 3.725 -2.941 1.00 93.81 95 TRP A O 1
ATOM 726 N N . THR A 1 96 ? -8.945 4.633 -0.887 1.00 96.44 96 THR A N 1
ATOM 727 C CA . THR A 1 96 ? -7.856 3.804 -0.353 1.00 96.44 96 THR A CA 1
ATOM 728 C C . THR A 1 96 ? -8.225 2.322 -0.379 1.00 96.44 96 THR A C 1
ATOM 730 O O . THR A 1 96 ? -7.393 1.497 -0.739 1.00 96.44 96 THR A O 1
ATOM 733 N N . LEU A 1 97 ? -9.466 1.974 -0.023 1.00 97.56 97 LEU A N 1
ATOM 734 C CA . LEU A 1 97 ? -9.941 0.592 -0.044 1.00 97.56 97 LEU A CA 1
ATOM 735 C C . LEU A 1 97 ? -9.984 0.047 -1.471 1.00 97.56 97 LEU A C 1
ATOM 737 O O . LEU A 1 97 ? -9.491 -1.049 -1.704 1.00 97.56 97 LEU A O 1
ATOM 741 N N . ALA A 1 98 ? -10.509 0.814 -2.429 1.00 97.75 98 ALA A N 1
ATOM 742 C CA . ALA A 1 98 ? -10.516 0.423 -3.835 1.00 97.75 98 ALA A CA 1
ATOM 743 C C . ALA A 1 98 ? -9.088 0.192 -4.358 1.00 97.75 98 ALA A C 1
ATOM 745 O O . ALA A 1 98 ? -8.815 -0.854 -4.940 1.00 97.75 98 ALA A O 1
ATOM 746 N N . ALA A 1 99 ? -8.164 1.119 -4.081 1.00 97.94 99 ALA A N 1
ATOM 747 C CA . ALA A 1 99 ? -6.751 0.983 -4.436 1.00 97.94 99 ALA A CA 1
ATOM 748 C C . ALA A 1 99 ? -6.128 -0.287 -3.834 1.00 97.94 99 ALA A C 1
ATOM 750 O O . ALA A 1 99 ? -5.469 -1.058 -4.528 1.00 97.94 99 ALA A O 1
ATOM 751 N N . TRP A 1 100 ? -6.384 -0.536 -2.550 1.00 98.44 100 TRP A N 1
ATOM 752 C CA . TRP A 1 100 ? -5.895 -1.714 -1.845 1.00 98.44 100 TRP A CA 1
ATOM 753 C C . TRP A 1 100 ? -6.482 -3.020 -2.398 1.00 98.44 100 TRP A C 1
ATOM 755 O O . TRP A 1 100 ? -5.743 -3.988 -2.564 1.00 98.44 100 TRP A O 1
ATOM 765 N N . VAL A 1 101 ? -7.775 -3.056 -2.743 1.00 98.50 101 VAL A N 1
ATOM 766 C CA . VAL A 1 101 ? -8.423 -4.227 -3.362 1.00 98.50 101 VAL A CA 1
ATOM 767 C C . VAL A 1 101 ? -7.808 -4.519 -4.725 1.00 98.50 101 VAL A C 1
ATOM 769 O O . VAL A 1 101 ? -7.396 -5.650 -4.966 1.00 98.50 101 VAL A O 1
ATOM 772 N N . PHE A 1 102 ? -7.683 -3.515 -5.596 1.00 98.44 102 PHE A N 1
ATOM 773 C CA . PHE A 1 102 ? -7.064 -3.698 -6.911 1.00 98.44 102 PHE A CA 1
ATOM 774 C C . PHE A 1 102 ? -5.607 -4.147 -6.805 1.00 98.44 102 PHE A C 1
ATOM 776 O O . PHE A 1 102 ? -5.209 -5.071 -7.509 1.00 98.44 102 PHE A O 1
ATOM 783 N N . LEU A 1 103 ? -4.839 -3.569 -5.875 1.00 97.88 103 LEU A N 1
ATOM 784 C CA . LEU A 1 103 ? -3.468 -4.002 -5.618 1.00 97.88 103 LEU A CA 1
ATOM 785 C C . LEU A 1 103 ? -3.417 -5.452 -5.111 1.00 97.88 103 LEU A C 1
ATOM 787 O O . LEU A 1 103 ? -2.582 -6.220 -5.570 1.00 97.88 103 LEU A O 1
ATOM 791 N N . THR A 1 104 ? -4.328 -5.844 -4.216 1.00 98.06 104 THR A N 1
ATOM 792 C CA . THR A 1 104 ? -4.431 -7.225 -3.712 1.00 98.06 104 THR A CA 1
ATOM 793 C C . THR A 1 104 ? -4.734 -8.203 -4.843 1.00 98.06 104 THR A C 1
ATOM 795 O O . THR A 1 104 ? -4.051 -9.213 -4.975 1.00 98.06 104 THR A O 1
ATOM 798 N N . LEU A 1 105 ? -5.725 -7.894 -5.684 1.00 97.88 105 LEU A N 1
ATOM 799 C CA . LEU A 1 105 ? -6.080 -8.721 -6.839 1.00 97.88 105 LEU A CA 1
ATOM 800 C C . LEU A 1 105 ? -4.925 -8.812 -7.836 1.00 97.88 105 LEU A C 1
ATOM 802 O O . LEU A 1 105 ? -4.631 -9.898 -8.324 1.00 97.88 105 LEU A O 1
ATOM 806 N N . GLY A 1 106 ? -4.247 -7.690 -8.095 1.00 96.31 106 GLY A N 1
ATOM 807 C CA . GLY A 1 106 ? -3.038 -7.649 -8.906 1.00 96.31 106 GLY A CA 1
ATOM 808 C C . GLY A 1 106 ? -1.976 -8.597 -8.354 1.00 96.31 106 GLY A C 1
ATOM 809 O O . GLY A 1 106 ? -1.564 -9.503 -9.063 1.00 96.31 106 GLY A O 1
ATOM 810 N N . ILE A 1 107 ? -1.591 -8.460 -7.085 1.00 95.94 107 ILE A N 1
ATOM 811 C CA . ILE A 1 107 ? -0.580 -9.320 -6.447 1.00 95.94 107 ILE A CA 1
ATOM 812 C C . ILE A 1 107 ? -0.974 -10.801 -6.531 1.00 95.94 107 ILE A C 1
ATOM 814 O O . ILE A 1 107 ? -0.186 -11.601 -7.017 1.00 95.94 107 ILE A O 1
ATOM 818 N N . VAL A 1 108 ? -2.201 -11.162 -6.140 1.00 95.31 108 VAL A N 1
ATOM 819 C CA . VAL A 1 108 ? -2.664 -12.563 -6.139 1.00 95.31 108 VAL A CA 1
ATOM 820 C C . VAL A 1 108 ? -2.650 -13.171 -7.542 1.00 95.31 108 VAL A C 1
ATOM 822 O O . VAL A 1 108 ? -2.171 -14.288 -7.718 1.00 95.31 108 VAL A O 1
ATOM 825 N N . LEU A 1 109 ? -3.149 -12.447 -8.548 1.00 93.94 109 LEU A N 1
ATOM 826 C CA . LEU A 1 109 ? -3.133 -12.928 -9.932 1.00 93.94 109 LEU A CA 1
ATOM 827 C C . LEU A 1 109 ? -1.713 -13.016 -10.493 1.00 93.94 109 LEU A C 1
ATOM 829 O O . LEU A 1 109 ? -1.425 -13.941 -11.242 1.00 93.94 109 LEU A O 1
ATOM 833 N N . GLY A 1 110 ? -0.831 -12.089 -10.112 1.00 92.19 110 GLY A N 1
ATOM 834 C CA . GLY A 1 110 ? 0.581 -12.121 -10.493 1.00 92.19 110 GLY A CA 1
ATOM 835 C C . GLY A 1 110 ? 1.297 -13.334 -9.917 1.00 92.19 110 GLY A C 1
ATOM 836 O O . GLY A 1 110 ? 1.946 -14.061 -10.655 1.00 92.19 110 GLY A O 1
ATOM 837 N N . SER A 1 111 ? 1.097 -13.604 -8.626 1.00 91.75 111 SER A N 1
ATOM 838 C CA . SER A 1 111 ? 1.608 -14.796 -7.945 1.00 91.75 111 SER A CA 1
ATOM 839 C C . SER A 1 111 ? 1.102 -16.092 -8.575 1.00 91.75 111 SER A C 1
ATOM 841 O O . SER A 1 111 ? 1.878 -17.021 -8.784 1.00 91.75 111 SER A O 1
ATOM 843 N N . ALA A 1 112 ? -0.191 -16.156 -8.911 1.00 91.00 112 ALA A N 1
ATOM 844 C CA . ALA A 1 112 ? -0.763 -17.310 -9.598 1.00 91.00 112 ALA A CA 1
ATOM 845 C C . ALA A 1 112 ? -0.133 -17.507 -10.984 1.00 91.00 112 ALA A C 1
ATOM 847 O O . ALA A 1 112 ? 0.261 -18.621 -11.312 1.00 91.00 112 ALA A O 1
ATOM 848 N N . TRP A 1 113 ? -0.005 -16.430 -11.767 1.00 91.00 113 TRP A N 1
ATOM 849 C CA . TRP A 1 113 ? 0.615 -16.456 -13.092 1.00 91.00 113 TRP A CA 1
ATOM 850 C C . TRP A 1 113 ? 2.081 -16.885 -13.047 1.00 91.00 113 TRP A C 1
ATOM 852 O O . TRP A 1 113 ? 2.462 -17.834 -13.727 1.00 91.00 113 TRP A O 1
ATOM 862 N N . ALA A 1 114 ? 2.882 -16.270 -12.176 1.00 88.38 114 ALA A N 1
ATOM 863 C CA . ALA A 1 114 ? 4.282 -16.632 -11.985 1.00 88.38 114 ALA A CA 1
ATOM 864 C C . ALA A 1 114 ? 4.449 -18.101 -11.564 1.00 88.38 114 ALA A C 1
ATOM 866 O O . ALA A 1 114 ? 5.366 -18.774 -12.033 1.00 88.38 114 ALA A O 1
ATOM 867 N N . TYR A 1 115 ? 3.546 -18.626 -10.726 1.00 89.00 115 TYR A N 1
ATOM 868 C CA . TYR A 1 115 ? 3.605 -20.015 -10.276 1.00 89.00 115 TYR A CA 1
ATOM 869 C C . TYR A 1 115 ? 3.522 -21.020 -11.431 1.00 89.00 115 TYR A C 1
ATOM 871 O O . TYR A 1 115 ? 4.340 -21.939 -11.475 1.00 89.00 115 TYR A O 1
ATOM 879 N N . TYR A 1 116 ? 2.573 -20.861 -12.361 1.00 87.56 116 TYR A N 1
ATOM 880 C CA . TYR A 1 116 ? 2.424 -21.822 -13.461 1.00 87.56 116 TYR A CA 1
ATOM 881 C C . TYR A 1 116 ? 3.299 -21.507 -14.677 1.00 87.56 116 TYR A C 1
ATOM 883 O O . TYR A 1 116 ? 3.732 -22.443 -15.341 1.00 87.56 116 TYR A O 1
ATOM 891 N N . GLU A 1 117 ? 3.588 -20.233 -14.955 1.00 86.81 117 GLU A N 1
ATOM 892 C CA . GLU A 1 117 ? 4.371 -19.841 -16.135 1.00 86.81 117 GLU A CA 1
ATOM 893 C C . GLU A 1 117 ? 5.879 -19.982 -15.889 1.00 86.81 117 GLU A C 1
ATOM 895 O O . GLU A 1 117 ? 6.623 -20.449 -16.749 1.00 86.81 117 GLU A O 1
ATOM 900 N N . LEU A 1 118 ? 6.346 -19.605 -14.693 1.00 81.12 118 LEU A N 1
ATOM 901 C CA . LEU A 1 118 ? 7.770 -19.629 -14.342 1.00 81.12 118 LEU A CA 1
ATOM 902 C C . LEU A 1 118 ? 8.156 -20.849 -13.491 1.00 81.12 118 LEU A C 1
ATOM 904 O O . LEU A 1 118 ? 9.343 -21.148 -13.355 1.00 81.12 118 LEU A O 1
ATOM 908 N N . GLY A 1 119 ? 7.177 -21.568 -12.929 1.00 75.50 119 GLY A N 1
ATOM 909 C CA . GLY A 1 119 ? 7.390 -22.862 -12.276 1.00 75.50 119 GLY A CA 1
ATOM 910 C C . GLY A 1 119 ? 8.220 -22.800 -10.991 1.00 75.50 119 GLY A C 1
ATOM 911 O O . GLY A 1 119 ? 8.909 -23.764 -10.663 1.00 75.50 119 GLY A O 1
ATOM 912 N N . TRP A 1 120 ? 8.181 -21.686 -10.254 1.00 65.94 120 TRP A N 1
ATOM 913 C CA . TRP A 1 120 ? 9.082 -21.362 -9.131 1.00 65.94 120 TRP A CA 1
ATOM 914 C C . TRP A 1 120 ? 8.988 -22.242 -7.877 1.00 65.94 120 TRP A C 1
ATOM 916 O O . TRP A 1 120 ? 9.498 -21.878 -6.822 1.00 65.94 120 TRP A O 1
ATOM 926 N N . GLY A 1 121 ? 8.342 -23.405 -7.948 1.00 67.94 121 GLY A N 1
ATOM 927 C CA . GLY A 1 121 ? 8.183 -24.297 -6.798 1.00 67.94 121 GLY A CA 1
ATOM 928 C C . GLY A 1 121 ? 7.368 -23.691 -5.645 1.00 67.94 121 GLY A C 1
ATOM 929 O O . GLY A 1 121 ? 7.260 -24.312 -4.592 1.00 67.94 121 GLY A O 1
ATOM 930 N N . GLY A 1 122 ? 6.772 -22.507 -5.836 1.00 79.19 122 GLY A N 1
ATOM 931 C CA . GLY A 1 122 ? 6.018 -21.757 -4.836 1.00 79.19 122 GLY A CA 1
ATOM 932 C C . GLY A 1 122 ? 5.354 -20.510 -5.430 1.00 79.19 122 GLY A C 1
ATOM 933 O O . GLY A 1 122 ? 5.685 -20.078 -6.530 1.00 79.19 122 GLY A O 1
ATOM 934 N N . TRP A 1 123 ? 4.393 -19.944 -4.701 1.00 83.00 123 TRP A N 1
ATOM 935 C CA . TRP A 1 123 ? 3.541 -18.837 -5.167 1.00 83.00 123 TRP A CA 1
ATOM 936 C C . TRP A 1 123 ? 4.143 -17.442 -4.921 1.00 83.00 123 TRP A C 1
ATOM 938 O O . TRP A 1 123 ? 3.558 -16.436 -5.316 1.00 83.00 123 TRP A O 1
ATOM 948 N N . TRP A 1 124 ? 5.275 -17.363 -4.219 1.00 90.12 124 TRP A N 1
ATOM 949 C CA . TRP A 1 124 ? 5.964 -16.117 -3.887 1.00 90.12 124 TRP A CA 1
ATOM 950 C C . TRP A 1 124 ? 7.463 -16.374 -3.785 1.00 90.12 124 TRP A C 1
ATOM 952 O O . TRP A 1 124 ? 7.861 -17.296 -3.073 1.00 90.12 124 TRP A O 1
ATOM 962 N N . PHE A 1 125 ? 8.285 -15.567 -4.457 1.00 86.81 125 PHE A N 1
ATOM 963 C CA . PHE A 1 125 ? 9.732 -15.798 -4.541 1.00 86.81 125 PHE A CA 1
ATOM 964 C C . PHE A 1 125 ? 10.571 -14.673 -3.922 1.00 86.81 125 PHE A C 1
ATOM 966 O O . PHE A 1 125 ? 11.797 -14.766 -3.860 1.00 86.81 125 PHE A O 1
ATOM 973 N N . TRP A 1 126 ? 9.922 -13.614 -3.429 1.00 92.12 126 TRP A N 1
ATOM 974 C CA . TRP A 1 126 ? 10.588 -12.399 -2.951 1.00 92.12 126 TRP A CA 1
ATOM 975 C C . TRP A 1 126 ? 11.442 -11.725 -4.035 1.00 92.12 126 TRP A C 1
ATOM 977 O O . TRP A 1 126 ? 12.442 -11.066 -3.724 1.00 92.12 126 TRP A O 1
ATOM 987 N N . ASP A 1 127 ? 11.049 -11.865 -5.307 1.00 90.44 127 ASP A N 1
ATOM 988 C CA . ASP A 1 127 ? 11.697 -11.154 -6.410 1.00 90.44 127 ASP A CA 1
ATOM 989 C C . ASP A 1 127 ? 11.547 -9.628 -6.209 1.00 90.44 127 ASP A C 1
ATOM 991 O O . ASP A 1 127 ? 10.516 -9.158 -5.717 1.00 90.44 127 ASP A O 1
ATOM 995 N N . PRO A 1 128 ? 12.550 -8.804 -6.570 1.00 89.81 128 PRO A N 1
ATOM 996 C CA . PRO A 1 128 ? 12.481 -7.360 -6.363 1.00 89.81 128 PRO A CA 1
ATOM 997 C C . PRO A 1 128 ? 11.237 -6.666 -6.941 1.00 89.81 128 PRO A C 1
ATOM 999 O O . PRO A 1 128 ? 10.809 -5.648 -6.391 1.00 89.81 128 PRO A O 1
ATOM 1002 N N . VAL A 1 129 ? 10.639 -7.185 -8.019 1.00 89.69 129 VAL A N 1
ATOM 1003 C CA . VAL A 1 129 ? 9.410 -6.628 -8.604 1.00 89.69 129 VAL A CA 1
ATOM 1004 C C . VAL A 1 129 ? 8.169 -7.064 -7.827 1.00 89.69 129 VAL A C 1
ATOM 1006 O O . VAL A 1 129 ? 7.282 -6.239 -7.592 1.00 89.69 129 VAL A O 1
ATOM 1009 N N . GLU A 1 130 ? 8.131 -8.302 -7.335 1.00 93.06 130 GLU A N 1
ATOM 1010 C CA . GLU A 1 130 ? 7.107 -8.745 -6.379 1.00 93.06 130 GLU A CA 1
ATOM 1011 C C . GLU A 1 130 ? 7.145 -7.868 -5.117 1.00 93.06 130 GLU A C 1
ATOM 1013 O O . GLU A 1 130 ? 6.141 -7.259 -4.729 1.00 93.06 130 GLU A O 1
ATOM 1018 N N . ASN A 1 131 ? 8.339 -7.687 -4.548 1.00 95.31 131 ASN A N 1
ATOM 1019 C CA . ASN A 1 131 ? 8.589 -6.841 -3.381 1.00 95.31 131 ASN A CA 1
ATOM 1020 C C . ASN A 1 131 ? 8.162 -5.388 -3.615 1.00 95.31 131 ASN A C 1
ATOM 1022 O O . ASN A 1 131 ? 7.571 -4.761 -2.729 1.00 95.31 131 ASN A O 1
ATOM 1026 N N . ALA A 1 132 ? 8.421 -4.855 -4.814 1.00 94.62 132 ALA A N 1
ATOM 1027 C CA . ALA A 1 132 ? 8.012 -3.512 -5.211 1.00 94.62 132 ALA A CA 1
ATOM 1028 C C . ALA A 1 132 ? 6.496 -3.299 -5.097 1.00 94.62 132 ALA A C 1
ATOM 1030 O O . ALA A 1 132 ? 6.074 -2.227 -4.665 1.00 94.62 132 ALA A O 1
ATOM 1031 N N . SER A 1 133 ? 5.694 -4.315 -5.430 1.00 95.88 133 SER A N 1
ATOM 1032 C CA . SER A 1 133 ? 4.231 -4.277 -5.287 1.00 95.88 133 SER A CA 1
ATOM 1033 C C . SER A 1 133 ? 3.749 -4.511 -3.856 1.00 95.88 133 SER A C 1
ATOM 1035 O O . SER A 1 133 ? 2.746 -3.931 -3.430 1.00 95.88 133 SER A O 1
ATOM 1037 N N . PHE A 1 134 ? 4.497 -5.286 -3.073 1.00 97.69 134 PHE A N 1
ATOM 1038 C CA . PHE A 1 134 ? 4.118 -5.627 -1.708 1.00 97.69 134 PHE A CA 1
ATOM 1039 C C . PHE A 1 134 ? 4.337 -4.483 -0.706 1.00 97.69 134 PHE A C 1
ATOM 1041 O O . PHE A 1 134 ? 3.541 -4.290 0.214 1.00 97.69 134 PHE A O 1
ATOM 1048 N N . MET A 1 135 ? 5.369 -3.657 -0.900 1.00 98.31 135 MET A N 1
ATOM 1049 C CA . MET A 1 135 ? 5.633 -2.487 -0.050 1.00 98.31 135 MET A CA 1
ATOM 1050 C C . MET A 1 135 ? 4.451 -1.498 0.052 1.00 98.31 135 MET A C 1
ATOM 1052 O O . MET A 1 135 ? 4.033 -1.193 1.178 1.00 98.31 135 MET A O 1
ATOM 1056 N N . PRO A 1 136 ? 3.870 -0.986 -1.057 1.00 98.25 136 PRO A N 1
ATOM 1057 C CA . PRO A 1 136 ? 2.698 -0.117 -0.979 1.00 98.25 136 PRO A CA 1
ATOM 1058 C C . PRO A 1 136 ? 1.462 -0.852 -0.450 1.00 98.25 136 PRO A C 1
ATOM 1060 O O . PRO A 1 136 ? 0.629 -0.214 0.190 1.00 98.25 136 PRO A O 1
ATOM 1063 N N . TRP A 1 137 ? 1.355 -2.175 -0.629 1.00 98.50 137 TRP A N 1
ATOM 1064 C CA . TRP A 1 137 ? 0.277 -2.966 -0.029 1.00 98.50 137 TRP A CA 1
ATOM 1065 C C . TRP A 1 137 ? 0.355 -2.957 1.502 1.00 98.50 137 TRP A C 1
ATOM 1067 O O . TRP A 1 137 ? -0.641 -2.665 2.161 1.00 98.50 137 TRP A O 1
ATOM 1077 N N . LEU A 1 138 ? 1.542 -3.168 2.085 1.00 98.62 138 LEU A N 1
ATOM 1078 C CA . LEU A 1 138 ? 1.757 -3.106 3.539 1.00 98.62 138 LEU A CA 1
ATOM 1079 C C . LEU A 1 138 ? 1.455 -1.709 4.105 1.00 98.62 138 LEU A C 1
ATOM 1081 O O . LEU A 1 138 ? 0.725 -1.578 5.093 1.00 98.62 138 LEU A O 1
ATOM 1085 N N . ALA A 1 139 ? 1.960 -0.658 3.451 1.00 98.69 139 ALA A N 1
ATOM 1086 C CA . ALA A 1 139 ? 1.676 0.726 3.835 1.00 98.69 139 ALA A CA 1
ATOM 1087 C C . ALA A 1 139 ? 0.183 1.076 3.677 1.00 98.69 139 ALA A C 1
ATOM 1089 O O . ALA A 1 139 ? -0.390 1.752 4.532 1.00 98.69 139 ALA A O 1
ATOM 1090 N N . GLY A 1 140 ? -0.465 0.580 2.621 1.00 98.19 140 GLY A N 1
ATOM 1091 C CA . GLY A 1 140 ? -1.895 0.728 2.362 1.00 98.19 140 GLY A CA 1
ATOM 1092 C C . GLY A 1 140 ? -2.764 0.027 3.407 1.00 98.19 140 GLY A C 1
ATOM 1093 O O . GLY A 1 140 ? -3.729 0.612 3.897 1.00 98.19 140 GLY A O 1
ATOM 1094 N N . THR A 1 141 ? -2.384 -1.181 3.830 1.00 98.31 141 THR A N 1
ATOM 1095 C CA . THR A 1 141 ? -3.036 -1.898 4.934 1.00 98.31 141 THR A CA 1
ATOM 1096 C C . THR A 1 141 ? -2.935 -1.092 6.229 1.00 98.31 141 THR A C 1
ATOM 1098 O O . THR A 1 141 ? -3.942 -0.893 6.912 1.00 98.31 141 THR A O 1
ATOM 1101 N N . ALA A 1 142 ? -1.754 -0.555 6.557 1.00 98.25 142 ALA A N 1
ATOM 1102 C CA . ALA A 1 142 ? -1.588 0.311 7.726 1.00 98.25 142 ALA A CA 1
ATOM 1103 C C . ALA A 1 142 ? -2.425 1.602 7.608 1.00 98.25 142 ALA A C 1
ATOM 1105 O O . ALA A 1 142 ? -3.023 2.067 8.585 1.00 98.25 142 ALA A O 1
ATOM 1106 N N . LEU A 1 143 ? -2.515 2.169 6.399 1.00 97.62 143 LEU A N 1
ATOM 1107 C CA . LEU A 1 143 ? -3.311 3.360 6.106 1.00 97.62 143 LEU A CA 1
ATOM 1108 C C . LEU A 1 143 ? -4.805 3.122 6.333 1.00 97.62 143 LEU A C 1
ATOM 1110 O O . LEU A 1 143 ? -5.447 3.962 6.960 1.00 97.62 143 LEU A O 1
ATOM 1114 N N . LEU A 1 144 ? -5.359 1.990 5.892 1.00 96.88 144 LEU A N 1
ATOM 1115 C CA . LEU A 1 144 ? -6.768 1.644 6.114 1.00 96.88 144 LEU A CA 1
ATOM 1116 C C . LEU A 1 144 ? -7.111 1.573 7.607 1.00 96.88 144 LEU A C 1
ATOM 1118 O O . LEU A 1 144 ? -8.083 2.188 8.053 1.00 96.88 144 LEU A O 1
ATOM 1122 N N . HIS A 1 145 ? -6.267 0.911 8.400 1.00 95.12 145 HIS A N 1
ATOM 1123 C CA . HIS A 1 145 ? -6.442 0.849 9.852 1.00 95.12 145 HIS A CA 1
ATOM 1124 C C . HIS A 1 145 ? -6.293 2.231 10.504 1.00 95.12 145 HIS A C 1
ATOM 1126 O O . HIS A 1 145 ? -7.068 2.590 11.391 1.00 95.12 145 HIS A O 1
ATOM 1132 N N . SER A 1 146 ? -5.335 3.042 10.042 1.00 94.38 146 SER A N 1
ATOM 1133 C CA . SER A 1 146 ? -5.149 4.409 10.541 1.00 94.38 146 SER A CA 1
ATOM 1134 C C . SER A 1 146 ? -6.352 5.302 10.225 1.00 94.38 146 SER A C 1
ATOM 1136 O O . SER A 1 146 ? -6.820 6.027 11.101 1.00 94.38 146 SER A O 1
ATOM 1138 N N . LEU A 1 147 ? -6.911 5.202 9.013 1.00 93.38 147 LEU A N 1
ATOM 1139 C CA . LEU A 1 147 ? -8.119 5.920 8.599 1.00 93.38 147 LEU A CA 1
ATOM 1140 C C . LEU A 1 147 ? -9.318 5.557 9.479 1.00 93.38 147 LEU A C 1
ATOM 1142 O O . LEU A 1 147 ? -10.041 6.460 9.898 1.00 93.38 147 LEU A O 1
ATOM 1146 N N . ALA A 1 148 ? -9.488 4.277 9.826 1.00 91.06 148 ALA A N 1
ATOM 1147 C CA . ALA A 1 148 ? -10.544 3.839 10.737 1.00 91.06 148 ALA A CA 1
ATOM 1148 C C . ALA A 1 148 ? -10.407 4.476 12.134 1.00 91.06 148 ALA A C 1
ATOM 1150 O O . ALA A 1 148 ? -11.392 4.950 12.700 1.00 91.06 148 ALA A O 1
ATOM 1151 N N . VAL A 1 149 ? -9.188 4.558 12.684 1.00 91.38 149 VAL A N 1
ATOM 1152 C CA . VAL A 1 149 ? -8.946 5.240 13.971 1.00 91.38 149 VAL A CA 1
ATOM 1153 C C . VAL A 1 149 ? -9.196 6.744 13.859 1.00 91.38 149 VAL A C 1
ATOM 1155 O O . VAL A 1 149 ? -9.803 7.342 14.752 1.00 91.38 149 VAL A O 1
ATOM 1158 N N . THR A 1 150 ? -8.748 7.373 12.771 1.00 90.62 150 THR A N 1
ATOM 1159 C CA . THR A 1 150 ? -8.953 8.808 12.559 1.00 90.62 150 THR A CA 1
ATOM 1160 C C . THR A 1 150 ? -10.431 9.157 12.422 1.00 90.62 150 THR A C 1
ATOM 1162 O O . THR A 1 150 ? -10.865 10.147 13.007 1.00 90.62 150 THR A O 1
ATOM 1165 N N . GLU A 1 151 ? -11.215 8.337 11.728 1.00 88.94 151 GLU A N 1
ATOM 1166 C CA . GLU A 1 151 ? -12.658 8.533 11.587 1.00 88.94 151 GLU A CA 1
ATOM 1167 C C . GLU A 1 151 ? -13.396 8.357 12.922 1.00 88.94 151 GLU A C 1
ATOM 1169 O O . GLU A 1 151 ? -14.210 9.201 13.291 1.00 88.94 151 GLU A O 1
ATOM 1174 N N . GLN A 1 152 ? -13.080 7.303 13.682 1.00 87.81 152 GLN A N 1
ATOM 1175 C CA . GLN A 1 152 ? -13.818 6.952 14.902 1.00 87.81 152 GLN A CA 1
ATOM 1176 C C . GLN A 1 152 ? -13.417 7.777 16.132 1.00 87.81 152 GLN A C 1
ATOM 1178 O O . GLN A 1 152 ? -14.224 7.976 17.041 1.00 87.81 152 GLN A O 1
ATOM 1183 N N . ARG A 1 153 ? -12.156 8.220 16.216 1.00 87.50 153 ARG A N 1
ATOM 1184 C CA . ARG A 1 153 ? -11.582 8.810 17.443 1.00 87.50 153 ARG A CA 1
ATOM 1185 C C . ARG A 1 153 ? -10.863 10.133 17.221 1.00 87.50 153 ARG A C 1
ATOM 1187 O O . ARG A 1 153 ? -10.285 10.667 18.165 1.00 87.50 153 ARG A O 1
ATOM 1194 N N . ALA A 1 154 ? -10.846 10.646 15.988 1.00 86.88 154 ALA A N 1
ATOM 1195 C CA . ALA A 1 154 ? -10.056 11.816 15.599 1.00 86.88 154 ALA A CA 1
ATOM 1196 C C . ALA A 1 154 ? -8.555 11.703 15.964 1.00 86.88 154 ALA A C 1
ATOM 1198 O O . ALA A 1 154 ? -7.856 12.717 16.050 1.00 86.88 154 ALA A O 1
ATOM 1199 N N . GLY A 1 155 ? -8.061 10.474 16.170 1.00 87.81 155 GLY A N 1
ATOM 1200 C CA . GLY A 1 155 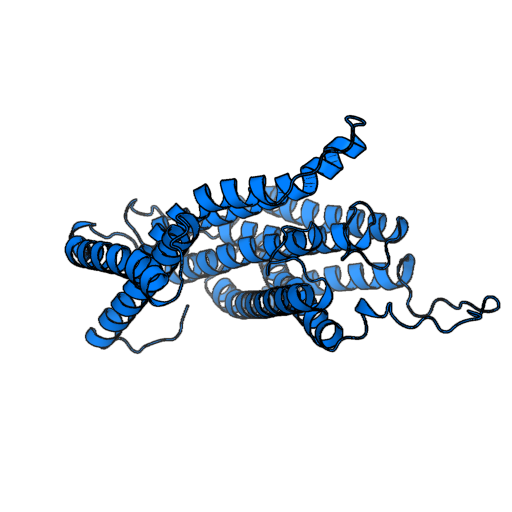? -6.669 10.146 16.475 1.00 87.81 155 GLY A CA 1
ATOM 1201 C C . GLY A 1 155 ? -5.845 9.869 15.217 1.00 87.81 155 GLY A C 1
ATOM 1202 O O . GLY A 1 155 ? -6.375 9.770 14.115 1.00 87.81 155 GLY A O 1
ATOM 1203 N N . PHE A 1 156 ? -4.526 9.753 15.370 1.00 89.44 156 PHE A N 1
ATOM 1204 C CA . PHE A 1 156 ? -3.583 9.370 14.302 1.00 89.44 156 PHE A CA 1
ATOM 1205 C C . PHE A 1 156 ? -3.579 10.271 13.063 1.00 89.44 156 PHE A C 1
ATOM 1207 O O . PHE A 1 156 ? -3.004 9.898 12.053 1.00 89.44 156 PHE A O 1
ATOM 1214 N N . LYS A 1 157 ? -4.126 11.489 13.130 1.00 91.25 157 LYS A N 1
ATOM 1215 C CA . LYS A 1 157 ? -4.237 12.387 11.967 1.00 91.25 157 LYS A CA 1
ATOM 1216 C C . LYS A 1 157 ? -2.916 12.554 11.199 1.00 91.25 157 LYS A C 1
ATOM 1218 O O . LYS A 1 157 ? -2.869 12.322 9.997 1.00 91.25 157 LYS A O 1
ATOM 1223 N N . ALA A 1 158 ? -1.832 12.895 11.901 1.00 91.31 158 ALA A N 1
ATOM 1224 C CA . ALA A 1 158 ? -0.509 13.049 11.291 1.00 91.31 158 ALA A CA 1
ATOM 1225 C C . ALA A 1 158 ? 0.058 11.720 10.756 1.00 91.31 158 ALA A C 1
ATOM 1227 O O . ALA A 1 158 ? 0.677 11.701 9.700 1.00 91.31 158 ALA A O 1
ATOM 1228 N N . TRP A 1 159 ? -0.190 10.610 11.452 1.00 93.06 159 TRP A N 1
ATOM 1229 C CA . TRP A 1 159 ? 0.247 9.281 11.021 1.00 93.06 159 TRP A CA 1
ATOM 1230 C C . TRP A 1 159 ? -0.480 8.832 9.749 1.00 93.06 159 TRP A C 1
ATOM 1232 O O . TRP A 1 159 ? 0.159 8.396 8.802 1.00 93.06 159 TRP A O 1
ATOM 1242 N N . THR A 1 160 ? -1.795 9.042 9.677 1.00 94.50 160 THR A N 1
ATOM 1243 C CA . THR A 1 160 ? -2.618 8.797 8.487 1.00 94.50 160 THR A CA 1
ATOM 1244 C C . THR A 1 160 ? -2.109 9.592 7.284 1.00 94.50 160 THR A C 1
ATOM 1246 O O . THR A 1 160 ? -1.972 9.038 6.200 1.00 94.50 160 THR A O 1
ATOM 1249 N N . LEU A 1 161 ? -1.770 10.873 7.471 1.00 94.81 161 LEU A N 1
ATOM 1250 C CA . LEU A 1 161 ? -1.189 11.697 6.406 1.00 94.81 161 LEU A CA 1
ATOM 1251 C C . LEU A 1 161 ? 0.168 11.170 5.930 1.00 94.81 161 LEU A C 1
ATOM 1253 O O . LEU A 1 161 ? 0.399 11.094 4.725 1.00 94.81 161 LEU A O 1
ATOM 1257 N N . LEU A 1 162 ? 1.043 10.792 6.865 1.00 95.94 162 LEU A N 1
ATOM 1258 C CA . LEU A 1 162 ? 2.344 10.218 6.536 1.00 95.94 162 LEU A CA 1
ATOM 1259 C C . LEU A 1 162 ? 2.186 8.899 5.773 1.00 95.94 162 LEU A C 1
ATOM 1261 O O . LEU A 1 162 ? 2.828 8.723 4.747 1.00 95.94 162 LEU A O 1
ATOM 1265 N N . LEU A 1 163 ? 1.289 8.014 6.212 1.00 97.38 163 LEU A N 1
ATOM 1266 C CA . LEU A 1 163 ? 1.003 6.748 5.537 1.00 97.38 163 LEU A CA 1
ATOM 1267 C C . LEU A 1 163 ? 0.446 6.945 4.123 1.00 97.38 163 LEU A C 1
ATOM 1269 O O . LEU A 1 163 ? 0.856 6.226 3.218 1.00 97.38 163 LEU A O 1
ATOM 1273 N N . SER A 1 164 ? -0.424 7.937 3.901 1.00 97.06 164 SER A N 1
ATOM 1274 C CA . SER A 1 164 ? -0.881 8.302 2.551 1.00 97.06 164 SER A CA 1
ATOM 1275 C C . SER A 1 164 ? 0.271 8.744 1.649 1.00 97.06 164 SER A C 1
ATOM 1277 O O . SER A 1 164 ? 0.316 8.364 0.479 1.00 97.06 164 SER A O 1
ATOM 1279 N N . ILE A 1 165 ? 1.209 9.532 2.186 1.00 98.19 165 ILE A N 1
ATOM 1280 C CA . ILE A 1 165 ? 2.411 9.949 1.457 1.00 98.19 165 ILE A CA 1
ATOM 1281 C C . ILE A 1 165 ? 3.298 8.740 1.163 1.00 98.19 165 ILE A C 1
ATOM 1283 O O . ILE A 1 165 ? 3.681 8.534 0.013 1.00 98.19 165 ILE A O 1
ATOM 1287 N N . CYS A 1 166 ? 3.574 7.908 2.168 1.00 98.31 166 CYS A N 1
ATOM 1288 C CA . CYS A 1 166 ? 4.400 6.715 2.031 1.00 98.31 166 CYS A CA 1
ATOM 1289 C C . CYS A 1 166 ? 3.822 5.724 1.015 1.00 98.31 166 CYS A C 1
ATOM 1291 O O . CYS A 1 166 ? 4.562 5.283 0.147 1.00 98.31 166 CYS A O 1
ATOM 1293 N N . ALA A 1 167 ? 2.526 5.406 1.069 1.00 98.31 167 ALA A N 1
ATOM 1294 C CA . ALA A 1 167 ? 1.909 4.434 0.165 1.00 98.31 167 ALA A CA 1
ATOM 1295 C C . ALA A 1 167 ? 2.075 4.836 -1.310 1.00 98.31 167 ALA A C 1
ATOM 1297 O O . ALA A 1 167 ? 2.543 4.036 -2.119 1.00 98.31 167 ALA A O 1
ATOM 1298 N N . PHE A 1 168 ? 1.783 6.094 -1.659 1.00 98.31 168 PHE A N 1
ATOM 1299 C CA . PHE A 1 168 ? 1.972 6.568 -3.032 1.00 98.31 168 PHE A CA 1
ATOM 1300 C C . PHE A 1 168 ? 3.453 6.712 -3.413 1.00 98.31 168 PHE A C 1
ATOM 1302 O O . PHE A 1 168 ? 3.838 6.366 -4.528 1.00 98.31 168 PHE A O 1
ATOM 1309 N N . SER A 1 169 ? 4.309 7.143 -2.482 1.00 98.44 169 SER A N 1
ATOM 1310 C CA . SER A 1 169 ? 5.760 7.218 -2.719 1.00 98.44 169 SER A CA 1
ATOM 1311 C C . SER A 1 169 ? 6.363 5.839 -2.998 1.00 98.44 169 SER A C 1
ATOM 1313 O O . SER A 1 169 ? 7.213 5.708 -3.871 1.00 98.44 169 SER A O 1
ATOM 1315 N N . LEU A 1 170 ? 5.881 4.791 -2.321 1.00 98.31 170 LEU A N 1
ATOM 1316 C CA . LEU A 1 170 ? 6.274 3.404 -2.577 1.00 98.31 170 LEU A CA 1
ATOM 1317 C C . LEU A 1 170 ? 5.763 2.899 -3.936 1.00 98.31 170 LEU A C 1
ATOM 1319 O O . LEU A 1 170 ? 6.462 2.128 -4.584 1.00 98.31 170 LEU A O 1
ATOM 1323 N N . CYS A 1 171 ? 4.610 3.377 -4.421 1.00 97.62 171 CYS A N 1
ATOM 1324 C CA . CYS A 1 171 ? 4.155 3.100 -5.792 1.00 97.62 171 CYS A CA 1
ATOM 1325 C C . CYS A 1 171 ? 5.085 3.742 -6.841 1.00 97.62 171 CYS A C 1
ATOM 1327 O O . CYS A 1 171 ? 5.422 3.114 -7.850 1.00 97.62 171 CYS A O 1
ATOM 1329 N N . LEU A 1 172 ? 5.541 4.981 -6.604 1.00 96.62 172 LEU A N 1
ATOM 1330 C CA . LEU A 1 172 ? 6.534 5.645 -7.462 1.00 96.62 172 LEU A CA 1
ATOM 1331 C C . LEU A 1 172 ? 7.889 4.935 -7.410 1.00 96.62 172 LEU A C 1
ATOM 1333 O O . LEU A 1 172 ? 8.493 4.708 -8.458 1.00 96.62 172 LEU A O 1
ATOM 1337 N N . LEU A 1 173 ? 8.325 4.519 -6.217 1.00 95.81 173 LEU A N 1
ATOM 1338 C CA . LEU A 1 173 ? 9.527 3.711 -6.046 1.00 95.81 173 LEU A CA 1
ATOM 1339 C C . LEU A 1 173 ? 9.415 2.401 -6.822 1.00 95.81 173 LEU A C 1
ATOM 1341 O O . LEU A 1 173 ? 10.316 2.081 -7.585 1.00 95.81 173 LEU A O 1
ATOM 1345 N N . GLY A 1 174 ? 8.304 1.676 -6.699 1.00 94.00 174 GLY A N 1
ATOM 1346 C CA . GLY A 1 174 ? 8.089 0.449 -7.459 1.00 94.00 174 GLY A CA 1
ATOM 1347 C C . GLY A 1 174 ? 8.136 0.685 -8.971 1.00 94.00 174 GLY A C 1
ATOM 1348 O O . GLY A 1 174 ? 8.769 -0.072 -9.700 1.00 94.00 174 GLY A O 1
ATOM 1349 N N . THR A 1 175 ? 7.561 1.794 -9.443 1.00 92.38 175 THR A N 1
ATOM 1350 C CA . THR A 1 175 ? 7.637 2.194 -10.858 1.00 92.38 175 THR A CA 1
ATOM 1351 C C . THR A 1 175 ? 9.083 2.445 -11.297 1.00 92.38 175 THR A C 1
ATOM 1353 O O . THR A 1 175 ? 9.497 1.967 -12.354 1.00 92.38 175 THR A O 1
ATOM 1356 N N . PHE A 1 176 ? 9.872 3.145 -10.478 1.00 92.38 176 PHE A N 1
ATOM 1357 C CA . PHE A 1 176 ? 11.299 3.362 -10.717 1.00 92.38 176 PHE A CA 1
ATOM 1358 C C . PHE A 1 176 ? 12.073 2.039 -10.756 1.00 92.38 176 PHE A C 1
ATOM 1360 O O . PHE A 1 176 ? 12.821 1.794 -11.701 1.00 92.38 176 PHE A O 1
ATOM 1367 N N . LEU A 1 177 ? 11.871 1.170 -9.766 1.00 90.19 177 LEU A N 1
ATOM 1368 C CA . LEU A 1 177 ? 12.572 -0.107 -9.634 1.00 90.19 177 LEU A CA 1
ATOM 1369 C C . LEU A 1 177 ? 12.353 -1.014 -10.853 1.00 90.19 177 LEU A C 1
ATOM 1371 O O . LEU A 1 177 ? 13.314 -1.571 -11.376 1.00 90.19 177 LEU A O 1
ATOM 1375 N N . VAL A 1 178 ? 11.120 -1.090 -11.361 1.00 88.44 178 VAL A N 1
ATOM 1376 C CA . VAL A 1 178 ? 10.767 -1.949 -12.506 1.00 88.44 178 VAL A CA 1
ATOM 1377 C C . VAL A 1 178 ? 11.219 -1.361 -13.851 1.00 88.44 178 VAL A C 1
ATOM 1379 O O . VAL A 1 178 ? 11.507 -2.107 -14.784 1.00 88.44 178 VAL A O 1
ATOM 1382 N N . ARG A 1 179 ? 11.275 -0.028 -13.993 1.00 85.94 179 ARG A N 1
ATOM 1383 C CA . ARG A 1 179 ? 11.509 0.636 -15.297 1.00 85.94 179 ARG A CA 1
ATOM 1384 C C . ARG A 1 179 ? 12.913 1.197 -15.503 1.00 85.94 179 ARG A C 1
ATOM 1386 O O . ARG A 1 179 ? 13.280 1.491 -16.638 1.00 85.94 179 ARG A O 1
ATOM 1393 N N . SER A 1 180 ? 13.699 1.347 -14.444 1.00 83.12 180 SER A N 1
ATOM 1394 C CA . SER A 1 180 ? 15.035 1.954 -14.521 1.00 83.12 180 SER A CA 1
ATOM 1395 C C . SER A 1 180 ? 16.124 1.022 -15.058 1.00 83.12 180 SER A C 1
ATOM 1397 O O . SER A 1 180 ? 17.182 1.504 -15.448 1.00 83.12 180 SER A O 1
ATOM 1399 N N . GLY A 1 181 ? 15.899 -0.298 -15.059 1.00 77.75 181 GLY A N 1
ATOM 1400 C CA . GLY A 1 181 ? 16.940 -1.290 -15.375 1.00 77.75 181 GLY A CA 1
ATOM 1401 C C . GLY A 1 181 ? 18.023 -1.419 -14.301 1.00 77.75 181 GLY A C 1
ATOM 1402 O O . GLY A 1 181 ? 19.048 -2.056 -14.519 1.00 77.75 181 GLY A O 1
ATOM 1403 N N . VAL A 1 182 ? 17.813 -0.788 -13.144 1.00 76.62 182 VAL A N 1
ATOM 1404 C CA . VAL A 1 182 ? 18.778 -0.747 -12.044 1.00 76.62 182 VAL A CA 1
ATOM 1405 C C . VAL A 1 182 ? 18.792 -2.062 -11.251 1.00 76.62 182 VAL A C 1
ATOM 1407 O O . VAL A 1 182 ? 19.816 -2.427 -10.669 1.00 76.62 182 VAL A O 1
ATOM 1410 N N . LEU A 1 183 ? 17.675 -2.790 -11.256 1.00 73.12 183 LEU A N 1
ATOM 1411 C CA . LEU A 1 183 ? 17.554 -4.122 -10.676 1.00 73.12 183 LEU A CA 1
ATOM 1412 C C . LEU A 1 183 ? 17.737 -5.205 -11.738 1.00 73.12 183 LEU A C 1
ATOM 1414 O O . LEU A 1 183 ? 17.287 -5.062 -12.873 1.00 73.12 183 LEU A O 1
ATOM 1418 N N . VAL A 1 184 ? 18.339 -6.320 -11.329 1.00 65.69 184 VAL A N 1
ATOM 1419 C CA . VAL A 1 184 ? 18.273 -7.575 -12.080 1.00 65.69 184 VAL A CA 1
ATOM 1420 C C . VAL A 1 184 ? 17.010 -8.295 -11.613 1.00 65.69 184 VAL A C 1
ATOM 1422 O O . VAL A 1 184 ? 16.939 -8.706 -10.459 1.00 65.69 184 VAL A O 1
ATOM 1425 N N . SER A 1 185 ? 16.004 -8.392 -12.478 1.00 67.56 185 SER A N 1
ATOM 1426 C CA . SER A 1 185 ? 14.770 -9.136 -12.214 1.00 67.56 185 SER A CA 1
ATOM 1427 C C . SER A 1 185 ? 14.223 -9.707 -13.514 1.00 67.56 185 SER A C 1
ATOM 1429 O O . SER A 1 185 ? 14.299 -9.074 -14.567 1.00 67.56 185 SER A O 1
ATOM 1431 N N . VAL A 1 186 ? 13.638 -10.894 -13.415 1.00 60.53 186 VAL A N 1
ATOM 1432 C CA . VAL A 1 186 ? 12.913 -11.570 -14.500 1.00 60.53 186 VAL A CA 1
ATOM 1433 C C . VAL A 1 186 ? 11.629 -10.842 -14.910 1.00 60.53 186 VAL A C 1
ATOM 1435 O O . VAL A 1 186 ? 11.177 -10.982 -16.040 1.00 60.53 186 VAL A O 1
ATOM 1438 N N . HIS A 1 187 ? 11.071 -10.025 -14.015 1.00 66.62 187 HIS A N 1
ATOM 1439 C CA . HIS A 1 187 ? 9.863 -9.236 -14.246 1.00 66.62 187 HIS A CA 1
ATOM 1440 C C . HIS A 1 187 ? 10.164 -7.820 -14.763 1.00 66.62 187 HIS A C 1
ATOM 1442 O O . HIS A 1 187 ? 9.251 -7.015 -14.973 1.00 66.62 187 HIS A O 1
ATOM 1448 N N . ALA A 1 188 ? 11.442 -7.466 -14.927 1.00 67.19 188 ALA A N 1
ATOM 1449 C CA . ALA A 1 188 ? 11.826 -6.167 -15.453 1.00 67.19 188 ALA A CA 1
ATOM 1450 C C . ALA A 1 188 ? 11.742 -6.172 -16.986 1.00 67.19 188 ALA A C 1
ATOM 1452 O O . ALA A 1 188 ? 12.509 -6.845 -17.671 1.00 67.19 188 ALA A O 1
ATOM 1453 N N . PHE A 1 189 ? 10.830 -5.365 -17.535 1.00 62.41 189 PHE A N 1
ATOM 1454 C CA . PHE A 1 189 ? 10.641 -5.211 -18.979 1.00 62.41 189 PHE A CA 1
ATOM 1455 C C . PHE A 1 189 ? 10.786 -3.750 -19.414 1.00 62.41 189 PHE A C 1
ATOM 1457 O O . PHE A 1 189 ? 10.362 -2.820 -18.719 1.00 62.41 189 PHE A O 1
ATOM 1464 N N . ALA A 1 190 ? 11.307 -3.548 -20.628 1.00 61.62 190 ALA A N 1
ATOM 1465 C CA . ALA A 1 190 ? 11.463 -2.234 -21.260 1.00 61.62 190 ALA A CA 1
ATOM 1466 C C . ALA A 1 190 ? 12.279 -1.225 -20.420 1.00 61.62 190 ALA A C 1
ATOM 1468 O O . ALA A 1 190 ? 11.918 -0.045 -20.324 1.00 61.62 190 ALA A O 1
ATOM 1469 N N . SER A 1 191 ? 13.365 -1.710 -19.814 1.00 69.94 191 SER A N 1
ATOM 1470 C CA . SER A 1 191 ? 14.335 -0.927 -19.051 1.00 69.94 191 SER A CA 1
ATOM 1471 C C . SER A 1 191 ? 15.112 0.036 -19.946 1.00 69.94 191 SER A C 1
ATOM 1473 O O . SER A 1 191 ? 15.733 -0.388 -20.919 1.00 69.94 191 SER A O 1
ATOM 1475 N N . ASP A 1 192 ? 15.101 1.319 -19.592 1.00 77.94 192 ASP A N 1
ATOM 1476 C CA . ASP A 1 192 ? 15.839 2.373 -20.290 1.00 77.94 192 ASP A CA 1
ATOM 1477 C C . ASP A 1 192 ? 16.385 3.381 -19.255 1.00 77.94 192 ASP A C 1
ATOM 1479 O O . ASP A 1 192 ? 15.605 3.872 -18.425 1.00 77.94 192 ASP A O 1
ATOM 1483 N N . PRO A 1 193 ? 17.693 3.712 -19.272 1.00 83.31 193 PRO A N 1
ATOM 1484 C CA . PRO A 1 193 ? 18.282 4.649 -18.317 1.00 83.31 193 PRO A CA 1
ATOM 1485 C C . PRO A 1 193 ? 17.615 6.031 -18.302 1.00 83.31 193 PRO A C 1
ATOM 1487 O O . PRO A 1 193 ? 17.432 6.604 -17.229 1.00 83.31 193 PRO A O 1
ATOM 1490 N N . ALA A 1 194 ? 17.199 6.564 -19.456 1.00 86.81 194 ALA A N 1
ATOM 1491 C CA . ALA A 1 194 ? 16.535 7.864 -19.539 1.00 86.81 194 ALA A CA 1
ATOM 1492 C C . ALA A 1 194 ? 15.161 7.833 -18.855 1.00 86.81 194 ALA A C 1
ATOM 1494 O O . ALA A 1 194 ? 14.811 8.760 -18.119 1.00 86.81 194 ALA A O 1
ATOM 1495 N N . ARG A 1 195 ? 14.409 6.733 -19.016 1.00 87.88 195 ARG A N 1
ATOM 1496 C CA . ARG A 1 195 ? 13.143 6.516 -18.291 1.00 87.88 195 ARG A CA 1
ATOM 1497 C C . ARG A 1 195 ? 13.376 6.425 -16.789 1.00 87.88 195 ARG A C 1
ATOM 1499 O O . ARG A 1 195 ? 12.667 7.071 -16.019 1.00 87.88 195 ARG A O 1
ATOM 1506 N N . GLY A 1 196 ? 14.387 5.657 -16.382 1.00 89.62 196 GLY A N 1
ATOM 1507 C CA . GLY A 1 196 ? 14.794 5.526 -14.985 1.00 89.62 196 GLY A CA 1
ATOM 1508 C C . GLY A 1 196 ? 15.112 6.875 -14.345 1.00 89.62 196 GLY A C 1
ATOM 1509 O O . GLY A 1 196 ? 14.576 7.186 -13.283 1.00 89.62 196 GLY A O 1
ATOM 1510 N N . MET A 1 197 ? 15.916 7.703 -15.015 1.00 91.19 197 MET A N 1
ATOM 1511 C CA . MET A 1 197 ? 16.296 9.031 -14.527 1.00 91.19 197 MET A CA 1
ATOM 1512 C C . MET A 1 197 ? 15.111 9.994 -14.437 1.00 91.19 197 MET A C 1
ATOM 1514 O O . MET A 1 197 ? 14.996 10.717 -13.447 1.00 91.19 197 MET A O 1
ATOM 1518 N N . PHE A 1 198 ? 14.202 9.984 -15.419 1.00 94.44 198 PHE A N 1
ATOM 1519 C CA . PHE A 1 198 ? 12.989 10.801 -15.351 1.00 94.44 198 PHE A CA 1
ATOM 1520 C C . PHE A 1 198 ? 12.122 10.401 -14.154 1.00 94.44 198 PHE A C 1
ATOM 1522 O O . PHE A 1 198 ? 11.723 11.258 -13.365 1.00 94.44 198 PHE A O 1
ATOM 1529 N N . ILE A 1 199 ? 11.845 9.101 -13.993 1.00 93.75 199 ILE A N 1
ATOM 1530 C CA . ILE A 1 199 ? 11.012 8.604 -12.890 1.00 93.75 199 ILE A CA 1
ATOM 1531 C C . ILE A 1 199 ? 11.691 8.887 -11.547 1.00 93.75 199 ILE A C 1
ATOM 1533 O O . ILE A 1 199 ? 11.008 9.277 -10.606 1.00 93.75 199 ILE A O 1
ATOM 1537 N N . LEU A 1 200 ? 13.018 8.760 -11.453 1.00 93.75 200 LEU A N 1
ATOM 1538 C CA . LEU A 1 200 ? 13.776 9.110 -10.251 1.00 93.75 200 LEU A CA 1
ATOM 1539 C C . LEU A 1 200 ? 13.618 10.593 -9.898 1.00 93.75 200 LEU A C 1
ATOM 1541 O O . LEU A 1 200 ? 13.276 10.912 -8.761 1.00 93.75 200 LEU A O 1
ATOM 1545 N N . ALA A 1 201 ? 13.816 11.497 -10.861 1.00 96.00 201 ALA A N 1
ATOM 1546 C CA . ALA A 1 201 ? 13.645 12.934 -10.649 1.00 96.00 201 ALA A CA 1
ATOM 1547 C C . ALA A 1 201 ? 12.203 13.278 -10.241 1.00 96.00 201 ALA A C 1
ATOM 1549 O O . ALA A 1 201 ? 11.982 14.024 -9.285 1.00 96.00 201 ALA A O 1
ATOM 1550 N N . PHE A 1 202 ? 11.218 12.676 -10.912 1.00 96.56 202 PHE A N 1
ATOM 1551 C CA . PHE A 1 202 ? 9.806 12.828 -10.577 1.00 96.56 202 PHE A CA 1
ATOM 1552 C C . PHE A 1 202 ? 9.494 12.305 -9.168 1.00 96.56 202 PHE A C 1
ATOM 1554 O O . PHE A 1 202 ? 8.844 12.991 -8.381 1.00 96.56 202 PHE A O 1
ATOM 1561 N N . MET A 1 203 ? 10.017 11.133 -8.805 1.00 96.00 203 MET A N 1
ATOM 1562 C CA . MET A 1 203 ? 9.870 10.547 -7.475 1.00 96.00 203 MET A CA 1
ATOM 1563 C C . MET A 1 203 ? 10.491 11.439 -6.402 1.00 96.00 203 MET A C 1
ATOM 1565 O O . MET A 1 203 ? 9.841 11.673 -5.386 1.00 96.00 203 MET A O 1
ATOM 1569 N N . VAL A 1 204 ? 11.703 11.964 -6.614 1.00 97.06 204 VAL A N 1
ATOM 1570 C CA . VAL A 1 204 ? 12.365 12.892 -5.682 1.00 97.06 204 VAL A CA 1
ATOM 1571 C C . VAL A 1 204 ? 11.537 14.161 -5.504 1.00 97.06 204 VAL A C 1
ATOM 1573 O O . VAL A 1 204 ? 11.343 14.602 -4.373 1.00 97.06 204 VAL A O 1
ATOM 1576 N N . LEU A 1 205 ? 10.985 14.719 -6.583 1.00 97.81 205 LEU A N 1
ATOM 1577 C CA . LEU A 1 205 ? 10.154 15.919 -6.517 1.00 97.81 205 LEU A CA 1
ATOM 1578 C C . LEU A 1 205 ? 8.847 15.669 -5.751 1.00 97.81 205 LEU A C 1
ATOM 1580 O O . LEU A 1 205 ? 8.526 16.414 -4.824 1.00 97.81 205 LEU A O 1
ATOM 1584 N N . VAL A 1 206 ? 8.101 14.617 -6.096 1.00 97.94 206 VAL A N 1
ATOM 1585 C CA . VAL A 1 206 ? 6.804 14.312 -5.468 1.00 97.94 206 VAL A CA 1
ATOM 1586 C C . VAL A 1 206 ? 6.992 13.838 -4.026 1.00 97.94 206 VAL A C 1
ATOM 1588 O O . VAL A 1 206 ? 6.356 14.366 -3.110 1.00 97.94 206 VAL A O 1
ATOM 1591 N N . THR A 1 207 ? 7.873 12.864 -3.797 1.00 97.50 207 THR A N 1
ATOM 1592 C CA . THR A 1 207 ? 8.127 12.274 -2.471 1.00 97.50 207 THR A CA 1
ATOM 1593 C C . THR A 1 207 ? 8.846 13.268 -1.568 1.00 97.50 207 THR A C 1
ATOM 1595 O O . THR A 1 207 ? 8.396 13.537 -0.458 1.00 97.50 207 THR A O 1
ATOM 1598 N N . GLY A 1 208 ? 9.929 13.881 -2.049 1.00 98.00 208 GLY A N 1
ATOM 1599 C CA . GLY A 1 208 ? 10.680 14.881 -1.293 1.00 98.00 208 GLY A CA 1
ATOM 1600 C C . GLY A 1 208 ? 9.836 16.116 -0.985 1.00 98.00 208 GLY A C 1
ATOM 1601 O O . GLY A 1 208 ? 9.789 16.551 0.164 1.00 98.00 208 GLY A O 1
ATOM 1602 N N . GLY A 1 209 ? 9.093 16.637 -1.968 1.00 98.00 209 GLY A N 1
ATOM 1603 C CA . GLY A 1 209 ? 8.206 17.786 -1.778 1.00 98.00 209 GLY A CA 1
ATOM 1604 C C . GLY A 1 209 ? 7.065 17.513 -0.794 1.00 98.00 209 GLY A C 1
ATOM 1605 O O . GLY A 1 209 ? 6.768 18.351 0.060 1.00 98.00 209 GLY A O 1
ATOM 1606 N N . SER A 1 210 ? 6.450 16.330 -0.855 1.00 97.94 210 SER A N 1
ATOM 1607 C CA . SER A 1 210 ? 5.378 15.947 0.073 1.00 97.94 210 SER A CA 1
ATOM 1608 C C . SER A 1 210 ? 5.875 15.683 1.495 1.00 97.94 210 SER A C 1
ATOM 1610 O O . SER A 1 210 ? 5.244 16.147 2.447 1.00 97.94 210 SER A O 1
ATOM 1612 N N . LEU A 1 211 ? 7.017 15.008 1.661 1.00 97.75 211 LEU A N 1
ATOM 1613 C CA . LEU A 1 211 ? 7.643 14.801 2.970 1.00 97.75 211 LEU A CA 1
ATOM 1614 C C . LEU A 1 211 ? 8.139 16.117 3.577 1.00 97.75 211 LEU A C 1
ATOM 1616 O O . LEU A 1 211 ? 7.948 16.339 4.771 1.00 97.75 211 LEU A O 1
ATOM 1620 N N . LEU A 1 212 ? 8.696 17.026 2.771 1.00 97.75 212 LEU A N 1
ATOM 1621 C CA . LEU A 1 212 ? 9.063 18.372 3.216 1.00 97.75 212 LEU A CA 1
ATOM 1622 C C . LEU A 1 212 ? 7.828 19.154 3.675 1.00 97.75 212 LEU A C 1
ATOM 1624 O O . LEU A 1 212 ? 7.826 19.742 4.758 1.00 97.75 212 LEU A O 1
ATOM 1628 N N . LEU A 1 213 ? 6.745 19.122 2.892 1.00 97.06 213 LEU A N 1
ATOM 1629 C CA . LEU A 1 213 ? 5.482 19.748 3.276 1.00 97.06 213 LEU A CA 1
ATOM 1630 C C . LEU A 1 213 ? 4.946 19.161 4.591 1.00 97.06 213 LEU A C 1
ATOM 1632 O O . LEU A 1 213 ? 4.482 19.911 5.454 1.00 97.06 213 LEU A O 1
ATOM 1636 N N . PHE A 1 214 ? 5.032 17.841 4.766 1.00 96.69 214 PHE A N 1
ATOM 1637 C CA . PHE A 1 214 ? 4.663 17.170 6.008 1.00 96.69 214 PHE A CA 1
ATOM 1638 C C . PHE A 1 214 ? 5.549 17.603 7.181 1.00 96.69 214 PHE A C 1
ATOM 1640 O O . PHE A 1 214 ? 5.022 17.918 8.245 1.00 96.69 214 PHE A O 1
ATOM 1647 N N . ALA A 1 215 ? 6.867 17.695 7.000 1.00 96.44 215 ALA A N 1
ATOM 1648 C CA . ALA A 1 215 ? 7.787 18.153 8.038 1.00 96.44 215 ALA A CA 1
ATOM 1649 C C . ALA A 1 215 ? 7.465 19.589 8.490 1.00 96.44 215 ALA A C 1
ATOM 1651 O O . ALA A 1 215 ? 7.405 19.871 9.687 1.00 96.44 215 ALA A O 1
ATOM 1652 N N . VAL A 1 216 ? 7.166 20.484 7.543 1.00 95.88 216 VAL A N 1
ATOM 1653 C CA . VAL A 1 216 ? 6.859 21.893 7.831 1.00 95.88 216 VAL A CA 1
ATOM 1654 C C . VAL A 1 216 ? 5.458 22.073 8.424 1.00 95.88 216 VAL A C 1
ATOM 1656 O O . VAL A 1 216 ? 5.276 22.873 9.342 1.00 95.88 216 VAL A O 1
ATOM 1659 N N . ARG A 1 217 ? 4.437 21.361 7.925 1.00 94.44 217 ARG A N 1
ATOM 1660 C CA . ARG A 1 217 ? 3.023 21.615 8.280 1.00 94.44 217 ARG A CA 1
ATOM 1661 C C . ARG A 1 217 ? 2.338 20.530 9.102 1.00 94.44 217 ARG A C 1
ATOM 1663 O O . ARG A 1 217 ? 1.258 20.786 9.634 1.00 94.44 217 ARG A O 1
ATOM 1670 N N . GLY A 1 218 ? 2.945 19.361 9.277 1.00 89.12 218 GLY A N 1
ATOM 1671 C CA . GLY A 1 218 ? 2.343 18.217 9.971 1.00 89.12 218 GLY A CA 1
ATOM 1672 C C . GLY A 1 218 ? 1.940 18.518 11.417 1.00 89.12 218 GLY A C 1
ATOM 1673 O O . G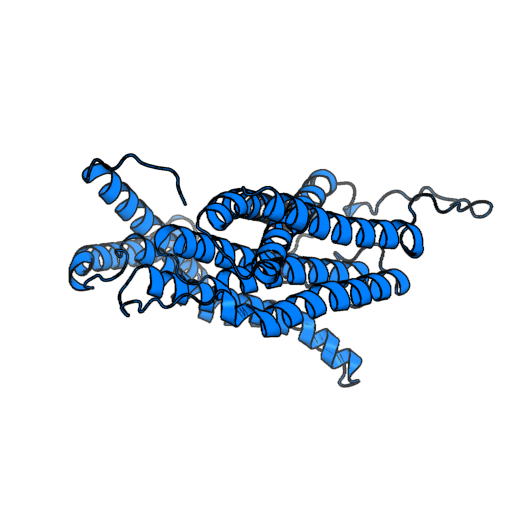LY A 1 218 ? 0.926 18.009 11.896 1.00 89.12 218 GLY A O 1
ATOM 1674 N N . HIS A 1 219 ? 2.656 19.427 12.093 1.00 88.19 219 HIS A N 1
ATOM 1675 C CA . HIS A 1 219 ? 2.330 19.860 13.456 1.00 88.19 219 HIS A CA 1
ATOM 1676 C C . HIS A 1 219 ? 0.939 20.509 13.572 1.00 88.19 219 HIS A C 1
ATOM 1678 O O . HIS A 1 219 ? 0.294 20.372 14.611 1.00 88.19 219 HIS A O 1
ATOM 1684 N N . ARG A 1 220 ? 0.445 21.165 12.509 1.00 87.62 220 ARG A N 1
ATOM 1685 C CA . ARG A 1 220 ? -0.872 21.830 12.494 1.00 87.62 220 ARG A CA 1
ATOM 1686 C C . ARG A 1 220 ? -2.036 20.846 12.538 1.00 87.62 220 ARG A C 1
ATOM 1688 O O . ARG A 1 220 ? -3.134 21.212 12.934 1.00 87.62 220 ARG A O 1
ATOM 1695 N N . VAL A 1 221 ? -1.790 19.595 12.153 1.00 82.88 221 VAL A N 1
ATOM 1696 C CA . VAL A 1 221 ? -2.814 18.553 12.009 1.00 82.88 221 VAL A CA 1
ATOM 1697 C C . VAL A 1 221 ? -2.685 17.488 13.108 1.00 82.88 221 VAL A C 1
ATOM 1699 O O . VAL A 1 221 ? -3.278 16.414 13.033 1.00 82.88 221 VAL A O 1
ATOM 1702 N N . ARG A 1 222 ? -1.900 17.750 14.159 1.00 79.44 222 ARG A N 1
ATOM 1703 C CA . ARG A 1 222 ? -1.647 16.777 15.225 1.00 79.44 222 ARG A CA 1
ATOM 1704 C C . ARG A 1 222 ? -2.881 16.605 16.114 1.00 79.44 222 ARG A C 1
ATOM 1706 O O . ARG A 1 222 ? -3.441 17.570 16.626 1.00 79.44 222 ARG A O 1
ATOM 1713 N N . SER A 1 223 ? -3.287 15.360 16.340 1.00 80.38 223 SER A N 1
ATOM 1714 C CA . SER A 1 223 ? -4.331 15.027 17.311 1.00 80.38 223 SER A CA 1
ATOM 1715 C C . SER A 1 223 ? -3.754 14.992 18.729 1.00 80.38 223 SER A C 1
ATOM 1717 O O . SER A 1 223 ? -2.736 14.335 18.951 1.00 80.38 223 SER A O 1
ATOM 1719 N N . ARG A 1 224 ? -4.414 15.638 19.697 1.00 68.12 224 ARG A N 1
ATOM 1720 C CA . ARG A 1 224 ? -4.140 15.463 21.134 1.00 68.12 224 ARG A CA 1
ATOM 1721 C C . ARG A 1 224 ? -5.082 14.396 21.692 1.00 68.12 224 ARG A C 1
ATOM 1723 O O . ARG A 1 224 ? -6.144 14.727 22.203 1.00 68.12 224 ARG A O 1
ATOM 1730 N N . VAL A 1 225 ? -4.731 13.121 21.538 1.00 69.06 225 VAL A N 1
ATOM 1731 C CA . VAL A 1 225 ? -5.519 12.012 22.101 1.00 69.06 225 VAL A CA 1
ATOM 1732 C C . VAL A 1 225 ? -4.597 11.137 22.939 1.00 69.06 225 VAL A C 1
ATOM 1734 O O . VAL A 1 225 ? -3.620 10.600 22.422 1.00 69.06 225 VAL A O 1
ATOM 1737 N N . ASN A 1 226 ? -4.913 11.007 24.229 1.00 75.00 226 ASN A N 1
ATOM 1738 C CA . ASN A 1 226 ? -4.255 10.064 25.128 1.00 75.00 226 ASN A CA 1
ATOM 1739 C C . ASN A 1 226 ? -5.017 8.739 25.078 1.00 75.00 226 ASN A C 1
ATOM 1741 O O . ASN A 1 226 ? -6.101 8.617 25.649 1.00 75.00 226 ASN A O 1
ATOM 1745 N N . ASN A 1 227 ? -4.452 7.757 24.382 1.00 78.19 227 ASN A N 1
ATOM 1746 C CA . ASN A 1 227 ? -5.017 6.413 24.328 1.00 78.19 227 ASN A CA 1
ATOM 1747 C C . ASN A 1 227 ? -4.579 5.622 25.563 1.00 78.19 227 ASN A C 1
ATOM 1749 O O . ASN A 1 227 ? -3.413 5.672 25.956 1.00 78.19 227 ASN A O 1
ATOM 1753 N N . ALA A 1 228 ? -5.492 4.859 26.168 1.00 88.38 228 ALA A N 1
ATOM 1754 C CA . ALA A 1 228 ? -5.090 3.890 27.181 1.00 88.38 228 ALA A CA 1
ATOM 1755 C C . ALA A 1 228 ? -4.237 2.785 26.534 1.00 88.38 228 ALA A C 1
ATOM 1757 O O . ALA A 1 228 ? -4.500 2.387 25.397 1.00 88.38 228 ALA A O 1
ATOM 1758 N N . LEU A 1 229 ? -3.261 2.241 27.271 1.00 88.31 229 LEU A N 1
ATOM 1759 C CA . LEU A 1 229 ? -2.409 1.142 26.785 1.00 88.31 229 LEU A CA 1
ATOM 1760 C C . LEU A 1 229 ? -3.240 -0.046 26.279 1.00 88.31 229 LEU A C 1
ATOM 1762 O O . LEU A 1 229 ? -2.965 -0.589 25.216 1.00 88.31 229 LEU A O 1
ATOM 1766 N N . TRP A 1 230 ? -4.304 -0.394 27.007 1.00 93.12 230 TRP A N 1
ATOM 1767 C CA . TRP A 1 230 ? -5.258 -1.423 26.603 1.00 93.12 230 TRP A CA 1
ATOM 1768 C C . TRP A 1 230 ? -6.517 -0.795 25.995 1.00 93.12 230 TRP A C 1
ATOM 1770 O O . TRP A 1 230 ? -7.506 -0.522 26.684 1.00 93.12 230 TRP A O 1
ATOM 1780 N N . SER A 1 231 ? -6.447 -0.518 24.698 1.00 93.88 231 SER A N 1
ATOM 1781 C CA . SER A 1 231 ? -7.531 0.039 23.887 1.00 93.88 231 SER A CA 1
ATOM 1782 C C . SER A 1 231 ? -7.405 -0.441 22.442 1.00 93.88 231 SER A C 1
ATOM 1784 O O . SER A 1 231 ? -6.317 -0.835 22.010 1.00 93.88 231 SER A O 1
ATOM 1786 N N . ARG A 1 232 ? -8.505 -0.402 21.682 1.00 93.81 232 ARG A N 1
ATOM 1787 C CA . ARG A 1 232 ? -8.490 -0.763 20.257 1.00 93.81 232 ARG A CA 1
ATOM 1788 C C . ARG A 1 232 ? -7.506 0.102 19.470 1.00 93.81 232 ARG A C 1
ATOM 1790 O O . ARG A 1 232 ? -6.793 -0.413 18.619 1.00 93.81 232 ARG A O 1
ATOM 1797 N N . GLU A 1 233 ? -7.422 1.391 19.792 1.00 93.50 233 GLU A N 1
ATOM 1798 C CA . GLU A 1 233 ? -6.487 2.340 19.186 1.00 93.50 233 GLU A CA 1
ATOM 1799 C C . GLU A 1 233 ? -5.032 1.897 19.364 1.00 93.50 233 GLU A C 1
ATOM 1801 O O . GLU A 1 233 ? -4.265 1.919 18.405 1.00 93.50 233 GLU A O 1
ATOM 1806 N N . SER A 1 234 ? -4.652 1.478 20.575 1.00 93.50 234 SER A N 1
ATOM 1807 C CA . SER A 1 234 ? -3.284 1.044 20.881 1.00 93.50 234 SER A CA 1
ATOM 1808 C C . SER A 1 234 ? -2.922 -0.272 20.192 1.00 93.50 234 SER A C 1
ATOM 1810 O O . SER A 1 234 ? -1.804 -0.412 19.704 1.00 93.50 234 SER A O 1
ATOM 1812 N N . LEU A 1 235 ? -3.865 -1.215 20.084 1.00 95.31 235 LEU A N 1
ATOM 1813 C CA . LEU A 1 235 ? -3.641 -2.466 19.348 1.00 95.31 235 LEU A CA 1
ATOM 1814 C C . LEU A 1 235 ? -3.534 -2.229 17.835 1.00 95.31 235 LEU A C 1
ATOM 1816 O O . LEU A 1 235 ? -2.649 -2.782 17.188 1.00 95.31 235 LEU A O 1
ATOM 1820 N N . LEU A 1 236 ? -4.375 -1.348 17.280 1.00 94.94 236 LEU A N 1
ATOM 1821 C CA . LEU A 1 236 ? -4.278 -0.923 15.881 1.00 94.94 236 LEU A CA 1
ATOM 1822 C C . LEU A 1 236 ? -2.966 -0.180 15.599 1.00 94.94 236 LEU A C 1
ATOM 1824 O O . LEU A 1 236 ? -2.367 -0.381 14.546 1.00 94.94 236 LEU A O 1
ATOM 1828 N N . LEU A 1 237 ? -2.479 0.631 16.544 1.00 94.25 237 LEU A N 1
ATOM 1829 C CA . LEU A 1 237 ? -1.159 1.254 16.439 1.00 94.25 237 LEU A CA 1
ATOM 1830 C C . LEU A 1 237 ? -0.041 0.214 16.433 1.00 94.25 237 LEU A C 1
ATOM 1832 O O . LEU A 1 237 ? 0.853 0.311 15.600 1.00 94.25 237 LEU A O 1
ATOM 1836 N N . GLY A 1 238 ? -0.103 -0.779 17.325 1.00 95.81 238 GLY A N 1
ATOM 1837 C CA . GLY A 1 238 ? 0.855 -1.885 17.359 1.00 95.81 238 GLY A CA 1
ATOM 1838 C C . GLY A 1 238 ? 0.926 -2.617 16.018 1.00 95.81 238 GLY A C 1
ATOM 1839 O O . GLY A 1 238 ? 2.011 -2.787 15.468 1.00 95.81 238 GLY A O 1
ATOM 1840 N N . ASN A 1 239 ? -0.230 -2.942 15.431 1.00 96.88 239 ASN A N 1
ATOM 1841 C CA . ASN A 1 239 ? -0.295 -3.538 14.095 1.00 96.88 239 ASN A CA 1
ATOM 1842 C C . ASN A 1 239 ? 0.264 -2.626 13.006 1.00 96.88 239 ASN A C 1
ATOM 1844 O O . ASN A 1 239 ? 1.020 -3.092 12.159 1.00 96.88 239 ASN A O 1
ATOM 1848 N N . ASN A 1 240 ? -0.048 -1.330 13.039 1.00 97.06 240 ASN A N 1
ATOM 1849 C CA . ASN A 1 240 ? 0.516 -0.380 12.085 1.00 97.06 240 ASN A CA 1
ATOM 1850 C C . ASN A 1 240 ? 2.044 -0.307 12.186 1.00 97.06 240 ASN A C 1
ATOM 1852 O O . ASN A 1 240 ? 2.712 -0.256 11.159 1.00 97.06 240 ASN A O 1
ATOM 1856 N N . VAL A 1 241 ? 2.606 -0.327 13.396 1.00 97.12 241 VAL A N 1
ATOM 1857 C CA . VAL A 1 241 ? 4.062 -0.345 13.595 1.00 97.12 241 VAL A CA 1
ATOM 1858 C C . VAL A 1 241 ? 4.673 -1.622 13.020 1.00 97.12 241 VAL A C 1
ATOM 1860 O O . VAL A 1 241 ? 5.666 -1.532 12.307 1.00 97.12 241 VAL A O 1
ATOM 1863 N N . LEU A 1 242 ? 4.067 -2.789 13.259 1.00 98.38 242 LEU A N 1
ATOM 1864 C CA . LEU A 1 242 ? 4.546 -4.061 12.705 1.00 98.38 242 LEU A CA 1
ATOM 1865 C C . LEU A 1 242 ? 4.450 -4.109 11.173 1.00 98.38 242 LEU A C 1
ATOM 1867 O O . LEU A 1 242 ? 5.391 -4.555 10.525 1.00 98.38 242 LEU A O 1
ATOM 1871 N N . LEU A 1 243 ? 3.367 -3.592 10.584 1.00 98.44 243 LEU A N 1
ATOM 1872 C CA . LEU A 1 243 ? 3.216 -3.478 9.128 1.00 98.44 243 LEU A CA 1
ATOM 1873 C C . LEU A 1 243 ? 4.270 -2.553 8.516 1.00 98.44 243 LEU A C 1
ATOM 1875 O O . LEU A 1 243 ? 4.857 -2.882 7.488 1.00 98.44 243 LEU A O 1
ATOM 1879 N N . MET A 1 244 ? 4.548 -1.414 9.155 1.00 98.44 244 MET A N 1
ATOM 1880 C CA . MET A 1 244 ? 5.588 -0.498 8.685 1.00 98.44 244 MET A CA 1
ATOM 1881 C C . MET A 1 244 ? 6.990 -1.074 8.882 1.00 98.44 244 MET A C 1
ATOM 1883 O O . MET A 1 244 ? 7.835 -0.889 8.013 1.00 98.44 244 MET A O 1
ATOM 1887 N N . ALA A 1 245 ? 7.235 -1.816 9.964 1.00 98.50 245 ALA A N 1
ATOM 1888 C CA . ALA A 1 245 ? 8.481 -2.552 10.153 1.00 98.50 245 ALA A CA 1
ATOM 1889 C C . ALA A 1 245 ? 8.666 -3.625 9.068 1.00 98.50 245 ALA A C 1
ATOM 1891 O O . ALA A 1 245 ? 9.741 -3.715 8.484 1.00 98.50 245 ALA A O 1
ATOM 1892 N N . ALA A 1 246 ? 7.612 -4.374 8.731 1.00 98.50 246 ALA A N 1
ATOM 1893 C CA . ALA A 1 246 ? 7.640 -5.349 7.643 1.00 98.50 246 ALA A CA 1
ATOM 1894 C C . ALA A 1 246 ? 7.906 -4.678 6.292 1.00 98.50 246 ALA A C 1
ATOM 1896 O O . ALA A 1 246 ? 8.754 -5.138 5.534 1.00 98.50 246 ALA A O 1
ATOM 1897 N N . MET A 1 247 ? 7.259 -3.541 6.022 1.00 98.44 247 MET A N 1
ATOM 1898 C CA . MET A 1 247 ? 7.524 -2.756 4.816 1.00 98.44 247 MET A CA 1
ATOM 1899 C C . MET A 1 247 ? 8.987 -2.303 4.759 1.00 98.44 247 MET A C 1
ATOM 1901 O O . MET A 1 247 ? 9.618 -2.447 3.717 1.00 98.44 247 MET A O 1
ATOM 1905 N N . LEU A 1 248 ? 9.553 -1.827 5.874 1.00 98.31 248 LEU A N 1
ATOM 1906 C CA . LEU A 1 248 ? 10.965 -1.444 5.949 1.00 98.31 248 LEU A CA 1
ATOM 1907 C C . LEU A 1 248 ? 11.905 -2.632 5.725 1.00 98.31 248 LEU A C 1
ATOM 1909 O O . LEU A 1 248 ? 12.912 -2.465 5.048 1.00 98.31 248 LEU A O 1
ATOM 1913 N N . VAL A 1 249 ? 11.586 -3.826 6.233 1.00 98.19 249 VAL A N 1
ATOM 1914 C CA . VAL A 1 249 ? 12.357 -5.048 5.942 1.00 98.19 249 VAL A CA 1
ATOM 1915 C C . VAL A 1 249 ? 12.358 -5.343 4.443 1.00 98.19 249 VAL A C 1
ATOM 1917 O O . VAL A 1 249 ? 13.423 -5.594 3.883 1.00 98.19 249 VAL A O 1
ATOM 1920 N N . VAL A 1 250 ? 11.198 -5.266 3.780 1.00 97.94 250 VAL A N 1
ATOM 1921 C CA . VAL A 1 250 ? 11.098 -5.473 2.324 1.00 97.94 250 VAL A CA 1
ATOM 1922 C C . VAL A 1 250 ? 11.888 -4.408 1.570 1.00 97.94 250 VAL A C 1
ATOM 1924 O O . VAL A 1 250 ? 12.676 -4.738 0.685 1.00 97.94 250 VAL A O 1
ATOM 1927 N N . LEU A 1 251 ? 11.734 -3.140 1.955 1.00 97.00 251 LEU A N 1
ATOM 1928 C CA . LEU A 1 251 ? 12.437 -2.008 1.359 1.00 97.00 251 LEU A CA 1
ATOM 1929 C C . LEU A 1 251 ? 13.954 -2.169 1.474 1.00 97.00 251 LEU A C 1
ATOM 1931 O O . LEU A 1 251 ? 14.664 -2.049 0.479 1.00 97.00 251 LEU A O 1
ATOM 1935 N N . LEU A 1 252 ? 14.452 -2.472 2.673 1.00 96.00 252 LEU A N 1
ATOM 1936 C CA . LEU A 1 252 ? 15.876 -2.662 2.924 1.00 96.00 252 LEU A CA 1
ATOM 1937 C C . LEU A 1 252 ? 16.404 -3.890 2.188 1.00 96.00 252 LEU A C 1
ATOM 1939 O O . LEU A 1 252 ? 17.403 -3.775 1.490 1.00 96.00 252 LEU A O 1
ATOM 1943 N N . GLY A 1 253 ? 15.723 -5.034 2.273 1.00 95.06 253 GLY A N 1
ATOM 1944 C CA . GLY A 1 253 ? 16.135 -6.246 1.563 1.00 95.06 253 GLY A CA 1
ATOM 1945 C C . GLY A 1 253 ? 16.179 -6.059 0.043 1.00 95.06 253 GLY A C 1
ATOM 1946 O O . GLY A 1 253 ? 17.071 -6.587 -0.612 1.00 95.06 253 GLY A O 1
ATOM 1947 N N . THR A 1 254 ? 15.275 -5.244 -0.508 1.00 94.19 254 THR A N 1
ATOM 1948 C CA . THR A 1 254 ? 15.213 -4.950 -1.948 1.00 94.19 254 THR A CA 1
ATOM 1949 C C . THR A 1 254 ? 16.268 -3.927 -2.384 1.00 94.19 254 THR A C 1
ATOM 1951 O O . THR A 1 254 ? 16.878 -4.078 -3.441 1.00 94.19 254 THR A O 1
ATOM 1954 N N . LEU A 1 255 ? 16.509 -2.877 -1.591 1.00 93.44 255 LEU A N 1
ATOM 1955 C CA . LEU A 1 255 ? 17.429 -1.792 -1.957 1.00 93.44 255 LEU A CA 1
ATOM 1956 C C . LEU A 1 255 ? 18.887 -2.055 -1.559 1.00 93.44 255 LEU A C 1
ATOM 1958 O O . LEU A 1 255 ? 19.789 -1.480 -2.166 1.00 93.44 255 LEU A O 1
ATOM 1962 N N . LEU A 1 256 ? 19.152 -2.906 -0.565 1.00 92.69 256 LEU A N 1
ATOM 1963 C CA . LEU A 1 256 ? 20.507 -3.152 -0.067 1.00 92.69 256 LEU A CA 1
ATOM 1964 C C . LEU A 1 256 ? 21.448 -3.724 -1.148 1.00 92.69 256 LEU A C 1
ATOM 1966 O O . LEU A 1 256 ? 22.537 -3.164 -1.303 1.00 92.69 256 LEU A O 1
ATOM 1970 N N . PRO A 1 257 ? 21.059 -4.739 -1.954 1.00 91.19 257 PRO A N 1
ATOM 1971 C CA . PRO A 1 257 ? 21.868 -5.197 -3.087 1.00 91.19 257 PRO A CA 1
ATOM 1972 C C . PRO A 1 257 ? 22.239 -4.086 -4.066 1.00 91.19 257 PRO A C 1
ATOM 1974 O O . PRO A 1 257 ? 23.373 -4.018 -4.546 1.00 91.19 257 PRO A O 1
ATOM 1977 N N . LEU A 1 258 ? 21.291 -3.185 -4.331 1.00 87.81 258 LEU A N 1
ATOM 1978 C CA . LEU A 1 258 ? 21.497 -2.056 -5.221 1.00 87.81 258 LEU A CA 1
ATOM 1979 C C . LEU A 1 258 ? 22.524 -1.076 -4.643 1.00 87.81 258 LEU A C 1
ATOM 1981 O O . LEU A 1 258 ? 23.485 -0.721 -5.324 1.00 87.81 258 LEU A O 1
ATOM 1985 N N . VAL A 1 259 ? 22.353 -0.663 -3.388 1.00 89.56 259 VAL A N 1
ATOM 1986 C CA . VAL A 1 259 ? 23.283 0.264 -2.728 1.00 89.56 259 VAL A CA 1
ATOM 1987 C C . VAL A 1 259 ? 24.694 -0.326 -2.682 1.00 89.56 259 VAL A C 1
ATOM 1989 O O . VAL A 1 259 ? 25.653 0.357 -3.031 1.00 89.56 259 VAL A O 1
ATOM 1992 N N . HIS A 1 260 ? 24.828 -1.608 -2.336 1.00 91.25 260 HIS A N 1
ATOM 1993 C CA . HIS A 1 260 ? 26.119 -2.295 -2.265 1.00 91.25 260 HIS A CA 1
ATOM 1994 C C . HIS A 1 260 ? 26.852 -2.301 -3.616 1.00 91.25 260 HIS A C 1
ATOM 1996 O O . HIS A 1 260 ? 28.047 -2.001 -3.685 1.00 91.25 260 HIS A O 1
ATOM 2002 N N . LYS A 1 261 ? 26.112 -2.549 -4.706 1.00 86.94 261 LYS A N 1
ATOM 2003 C CA . LYS A 1 261 ? 26.644 -2.499 -6.072 1.00 86.94 261 LYS A CA 1
ATOM 2004 C C . LYS A 1 261 ? 27.102 -1.089 -6.458 1.00 86.94 261 LYS A C 1
ATOM 2006 O O . LYS A 1 261 ? 28.175 -0.946 -7.033 1.00 86.94 261 LYS A O 1
ATOM 2011 N N . GLN A 1 262 ? 26.323 -0.056 -6.128 1.00 85.94 262 GLN A N 1
ATOM 2012 C CA . GLN A 1 262 ? 26.648 1.339 -6.471 1.00 85.94 262 GLN A CA 1
ATOM 2013 C C . GLN A 1 262 ? 27.812 1.913 -5.653 1.00 85.94 262 GLN A C 1
ATOM 2015 O O . GLN A 1 262 ? 28.537 2.772 -6.142 1.00 85.94 262 GLN A O 1
ATOM 2020 N N . LEU A 1 263 ? 28.028 1.418 -4.432 1.00 91.44 263 LEU A N 1
ATOM 2021 C CA . LEU A 1 263 ? 29.181 1.779 -3.601 1.00 91.44 263 LEU A CA 1
ATOM 2022 C C . LEU A 1 263 ? 30.474 1.042 -3.994 1.00 91.44 263 LEU A C 1
ATOM 2024 O O . LEU A 1 263 ? 31.504 1.250 -3.360 1.00 91.44 263 LEU A O 1
ATOM 2028 N N . GLY A 1 264 ? 30.439 0.167 -5.005 1.00 90.19 264 GLY A N 1
ATOM 2029 C CA . GLY A 1 264 ? 31.604 -0.620 -5.417 1.00 90.19 264 GLY A CA 1
ATOM 2030 C C . GLY A 1 264 ? 31.988 -1.731 -4.434 1.00 90.19 264 GLY A C 1
ATOM 2031 O O . GLY A 1 264 ? 33.081 -2.276 -4.533 1.00 90.19 264 GLY A O 1
ATOM 2032 N N . LEU A 1 265 ? 31.098 -2.093 -3.502 1.00 90.25 265 LEU A N 1
ATOM 2033 C CA . LEU A 1 265 ? 31.352 -3.126 -2.489 1.00 90.25 265 LEU A CA 1
ATOM 2034 C C . LEU A 1 265 ? 31.150 -4.553 -3.035 1.00 90.25 265 LEU A C 1
ATOM 2036 O O . LEU A 1 265 ? 31.454 -5.532 -2.360 1.00 90.25 265 LEU A O 1
ATOM 2040 N N . GLY A 1 266 ? 30.638 -4.678 -4.263 1.00 87.56 266 GLY A N 1
ATOM 2041 C CA . GLY A 1 266 ? 30.349 -5.942 -4.945 1.00 87.56 266 GLY A CA 1
ATOM 2042 C C . GLY A 1 266 ? 28.849 -6.221 -5.073 1.00 87.56 266 GLY A C 1
ATOM 2043 O O . GLY A 1 266 ? 28.009 -5.408 -4.688 1.00 87.56 266 GLY A O 1
ATOM 2044 N N . SER A 1 267 ? 28.485 -7.374 -5.626 1.00 83.19 267 SER A N 1
ATOM 2045 C CA . SER A 1 267 ? 27.093 -7.823 -5.726 1.00 83.19 267 SER A CA 1
ATOM 2046 C C . SER A 1 267 ? 26.756 -8.774 -4.583 1.00 83.19 267 SER A C 1
ATOM 2048 O O . SER A 1 267 ? 27.363 -9.836 -4.465 1.00 83.19 267 SER A O 1
ATOM 2050 N N . ILE A 1 268 ? 25.761 -8.415 -3.779 1.00 89.25 268 ILE A N 1
ATOM 2051 C CA . ILE A 1 268 ? 25.131 -9.317 -2.809 1.00 89.25 268 ILE A CA 1
ATOM 2052 C C . ILE A 1 268 ? 23.738 -9.696 -3.306 1.00 89.25 268 ILE A C 1
ATOM 2054 O O . ILE A 1 268 ? 23.133 -8.955 -4.080 1.00 89.25 268 ILE A O 1
ATOM 2058 N N . SER A 1 269 ? 23.220 -10.828 -2.843 1.00 85.75 269 SER A N 1
ATOM 2059 C CA . SER A 1 269 ? 21.839 -11.239 -3.085 1.00 85.75 269 SER A CA 1
ATOM 2060 C C . SER A 1 269 ? 21.138 -11.439 -1.748 1.00 85.75 269 SER A C 1
ATOM 2062 O O . SER A 1 269 ? 21.682 -12.083 -0.851 1.00 85.75 269 SER A O 1
ATOM 2064 N N . VAL A 1 270 ? 19.947 -10.861 -1.610 1.00 91.19 270 VAL A N 1
ATOM 2065 C CA . VAL A 1 270 ? 19.070 -11.060 -0.455 1.00 91.19 270 VAL A CA 1
ATOM 2066 C C . VAL A 1 270 ? 17.896 -11.893 -0.945 1.00 91.19 270 VAL A C 1
ATOM 2068 O O . VAL A 1 270 ? 17.050 -11.393 -1.678 1.00 91.19 270 VAL A O 1
ATOM 2071 N N . GLY A 1 271 ? 17.895 -13.176 -0.591 1.00 88.56 271 GLY A N 1
ATOM 2072 C CA . GLY A 1 271 ? 16.883 -14.134 -1.035 1.00 88.56 271 GLY A CA 1
ATOM 2073 C C . GLY A 1 271 ? 15.841 -14.465 0.029 1.00 88.56 271 GLY A C 1
ATOM 2074 O O . GLY A 1 271 ? 15.873 -13.962 1.156 1.00 88.56 271 GLY A O 1
ATOM 2075 N N . GLU A 1 272 ? 14.956 -15.391 -0.331 1.00 90.69 272 GLU A N 1
ATOM 2076 C CA . GLU A 1 272 ? 13.854 -15.898 0.490 1.00 90.69 272 GLU A CA 1
ATOM 2077 C C . GLU A 1 272 ? 14.212 -16.187 1.967 1.00 90.69 272 GLU A C 1
ATOM 2079 O O . GLU A 1 272 ? 13.453 -15.747 2.835 1.00 90.69 272 GLU A O 1
ATOM 2084 N N . PRO A 1 273 ? 15.345 -16.836 2.328 1.00 92.69 273 PRO A N 1
ATOM 2085 C CA . PRO A 1 273 ? 15.629 -17.157 3.731 1.00 92.69 273 PRO A CA 1
ATOM 2086 C C . PRO A 1 273 ? 15.668 -15.934 4.658 1.00 92.69 273 PRO A C 1
ATOM 2088 O O . PRO A 1 273 ? 15.208 -16.007 5.802 1.00 92.69 273 PRO A O 1
ATOM 2091 N N . PHE A 1 274 ? 16.177 -14.796 4.168 1.00 94.75 274 PHE A N 1
ATOM 2092 C CA . PHE A 1 274 ? 16.196 -13.543 4.924 1.00 94.75 274 PHE A CA 1
ATOM 2093 C C . PHE A 1 274 ? 14.773 -13.038 5.169 1.00 94.75 274 PHE A C 1
ATOM 2095 O O . PHE A 1 274 ? 14.397 -12.773 6.315 1.00 94.75 274 PHE A O 1
ATOM 2102 N N . PHE A 1 275 ? 13.972 -12.945 4.105 1.00 95.38 275 PHE A N 1
ATOM 2103 C CA . PHE A 1 275 ? 12.611 -12.430 4.191 1.00 95.38 275 PHE A CA 1
ATOM 2104 C C . PHE A 1 275 ? 11.722 -13.339 5.034 1.00 95.38 275 PHE A C 1
ATOM 2106 O O . PHE A 1 275 ? 11.096 -12.845 5.966 1.00 95.38 275 PHE A O 1
ATOM 2113 N N . ASN A 1 276 ? 11.737 -14.655 4.808 1.00 93.19 276 ASN A N 1
ATOM 2114 C CA . ASN A 1 276 ? 10.946 -15.615 5.582 1.00 93.19 276 ASN A CA 1
ATOM 2115 C C . ASN A 1 276 ? 11.261 -15.536 7.079 1.00 93.19 276 ASN A C 1
ATOM 2117 O O . ASN A 1 276 ? 10.346 -15.511 7.906 1.00 93.19 276 ASN A O 1
ATOM 2121 N N . THR A 1 277 ? 12.543 -15.434 7.443 1.00 94.44 277 THR A N 1
ATOM 2122 C CA . THR A 1 277 ? 12.948 -15.302 8.848 1.00 94.44 277 THR A CA 1
ATOM 2123 C C . THR A 1 277 ? 12.402 -14.009 9.448 1.00 94.44 277 THR A C 1
ATOM 2125 O O . THR A 1 277 ? 11.706 -14.044 10.462 1.00 94.44 277 THR A O 1
ATOM 2128 N N . MET A 1 278 ? 12.663 -12.863 8.813 1.00 96.94 278 MET A N 1
ATOM 2129 C CA . MET A 1 278 ? 12.221 -11.560 9.324 1.00 96.94 278 MET A CA 1
ATOM 2130 C C . MET A 1 278 ? 10.692 -11.444 9.378 1.00 96.94 278 MET A C 1
ATOM 2132 O O . MET A 1 278 ? 10.141 -10.950 10.362 1.00 96.94 278 MET A O 1
ATOM 2136 N N . PHE A 1 279 ? 9.992 -11.944 8.358 1.00 94.94 279 PHE A N 1
ATOM 2137 C CA . PHE A 1 279 ? 8.533 -11.960 8.326 1.00 94.94 279 PHE A CA 1
ATOM 2138 C C . PHE A 1 279 ? 7.949 -12.878 9.384 1.00 94.94 279 PHE A C 1
ATOM 2140 O O . PHE A 1 279 ? 6.944 -12.511 9.976 1.00 94.94 279 PHE A O 1
ATOM 2147 N N . THR A 1 280 ? 8.576 -14.007 9.704 1.00 93.56 280 THR A N 1
ATOM 2148 C CA . THR A 1 280 ? 8.109 -14.853 10.811 1.00 93.56 280 THR A CA 1
ATOM 2149 C C . THR A 1 280 ? 8.112 -14.069 12.128 1.00 93.56 280 THR A C 1
ATOM 2151 O O . THR A 1 280 ? 7.099 -14.033 12.829 1.00 93.56 280 THR A O 1
ATOM 2154 N N . TRP A 1 281 ? 9.197 -13.346 12.428 1.00 95.62 281 TRP A N 1
ATOM 2155 C CA . TRP A 1 281 ? 9.302 -12.529 13.646 1.00 95.62 281 TRP A CA 1
ATOM 2156 C C . TRP A 1 281 ? 8.297 -11.373 13.712 1.00 95.62 281 TRP A C 1
ATOM 2158 O O . TRP A 1 281 ? 7.891 -10.984 14.806 1.00 95.62 281 TRP A O 1
ATOM 2168 N N . LEU A 1 282 ? 7.885 -10.825 12.567 1.00 97.06 282 LEU A N 1
ATOM 2169 C CA . LEU A 1 282 ? 6.964 -9.686 12.496 1.00 97.06 282 LEU A CA 1
ATOM 2170 C C . LEU A 1 282 ? 5.494 -10.105 12.370 1.00 97.06 282 LEU A C 1
ATOM 2172 O O . LEU A 1 282 ? 4.621 -9.506 12.998 1.00 97.06 282 LEU A O 1
ATOM 2176 N N . MET A 1 283 ? 5.208 -11.134 11.576 1.00 95.62 283 MET A N 1
ATOM 2177 C CA . MET A 1 283 ? 3.849 -11.563 11.253 1.00 95.62 283 MET A CA 1
ATOM 2178 C C . MET A 1 283 ? 3.208 -12.365 12.384 1.00 95.62 283 MET A C 1
ATOM 2180 O O . MET A 1 283 ? 2.002 -12.241 12.585 1.00 95.62 283 MET A O 1
ATOM 2184 N N . VAL A 1 284 ? 3.982 -13.120 13.173 1.00 95.50 284 VAL A N 1
ATOM 2185 C CA . VAL A 1 284 ? 3.460 -13.827 14.357 1.00 95.50 284 VAL A CA 1
ATOM 2186 C C . VAL A 1 284 ? 2.850 -12.851 15.380 1.00 95.50 284 VAL A C 1
ATOM 2188 O O . VAL A 1 284 ? 1.661 -12.988 15.684 1.00 95.50 284 VAL A O 1
ATOM 2191 N N . PRO A 1 285 ? 3.570 -11.831 15.899 1.00 96.69 285 PRO A N 1
ATOM 2192 C CA . PRO A 1 285 ? 2.965 -10.865 16.817 1.00 96.69 285 PRO A CA 1
ATOM 2193 C C . PRO A 1 285 ? 1.871 -10.024 16.146 1.00 96.69 285 PRO A C 1
ATOM 2195 O O . PRO A 1 285 ? 0.886 -9.685 16.803 1.00 96.69 285 PRO A O 1
ATOM 2198 N N . PHE A 1 286 ? 1.992 -9.732 14.847 1.00 97.19 286 PHE A N 1
ATOM 2199 C CA . PHE A 1 286 ? 0.948 -9.036 14.092 1.00 97.19 286 PHE A CA 1
ATOM 2200 C C . PHE A 1 286 ? -0.359 -9.837 14.064 1.00 97.19 286 PHE A C 1
ATOM 2202 O O . PHE A 1 286 ? -1.409 -9.293 14.393 1.00 97.19 286 PHE A O 1
ATOM 2209 N N . ALA A 1 287 ? -0.315 -11.134 13.748 1.00 96.12 287 ALA A N 1
ATOM 2210 C CA . ALA A 1 287 ? -1.494 -11.997 13.731 1.00 96.12 287 ALA A CA 1
ATOM 2211 C C . ALA A 1 287 ? -2.151 -12.087 15.115 1.00 96.12 287 ALA A C 1
ATOM 2213 O O . ALA A 1 287 ? -3.379 -12.002 15.227 1.00 96.12 287 ALA A O 1
ATOM 2214 N N . LEU A 1 288 ? -1.340 -12.176 16.177 1.00 95.00 288 LEU A N 1
ATOM 2215 C CA . LEU A 1 288 ? -1.836 -12.170 17.552 1.00 95.00 288 LEU A CA 1
ATOM 2216 C C . LEU A 1 288 ? -2.642 -10.900 17.852 1.00 95.00 288 LEU A C 1
ATOM 2218 O O . LEU A 1 288 ? -3.797 -10.981 18.278 1.00 95.00 288 LEU A O 1
ATOM 2222 N N . LEU A 1 289 ? -2.062 -9.731 17.576 1.00 95.56 289 LEU A N 1
ATOM 2223 C CA . LEU A 1 289 ? -2.707 -8.434 17.777 1.00 95.56 289 LEU A CA 1
ATOM 2224 C C . LEU A 1 289 ? -3.918 -8.229 16.856 1.00 95.56 289 LEU A C 1
ATOM 2226 O O . LEU A 1 289 ? -4.930 -7.685 17.301 1.00 95.56 289 LEU A O 1
ATOM 2230 N N . LEU A 1 290 ? -3.845 -8.684 15.601 1.00 94.19 290 LEU A N 1
ATOM 2231 C CA . LEU A 1 290 ? -4.922 -8.594 14.613 1.00 94.19 290 LEU A CA 1
ATOM 2232 C C . LEU A 1 290 ? -6.179 -9.337 15.065 1.00 94.19 290 LEU A C 1
ATOM 2234 O O . LEU A 1 290 ? -7.270 -8.780 14.967 1.00 94.19 290 LEU A O 1
ATOM 2238 N N . GLY A 1 291 ? -6.036 -10.544 15.619 1.00 93.12 291 GLY A N 1
ATOM 2239 C CA . GLY A 1 291 ? -7.173 -11.289 16.164 1.00 93.12 291 GLY A CA 1
ATOM 2240 C C . GLY A 1 291 ? -7.788 -10.626 17.405 1.00 93.12 291 GLY A C 1
ATOM 2241 O O . GLY A 1 291 ? -9.007 -10.594 17.564 1.00 93.12 291 GLY A O 1
ATOM 2242 N N . VAL A 1 292 ? -6.964 -10.052 18.290 1.00 94.75 292 VAL A N 1
ATOM 2243 C CA . VAL A 1 292 ? -7.434 -9.458 19.560 1.00 94.75 292 VAL A CA 1
ATOM 2244 C C . VAL A 1 292 ? -8.036 -8.062 19.371 1.00 94.75 292 VAL A C 1
ATOM 2246 O O . VAL A 1 292 ? -9.004 -7.712 20.048 1.00 94.75 292 VAL A O 1
ATOM 2249 N N . GLY A 1 293 ? -7.482 -7.253 18.466 1.00 92.88 293 GLY A N 1
ATOM 2250 C CA . GLY A 1 293 ? -7.840 -5.844 18.263 1.00 92.88 293 GLY A CA 1
ATOM 2251 C C . GLY A 1 293 ? -9.348 -5.574 18.153 1.00 92.88 293 GLY A C 1
ATOM 2252 O O . GLY A 1 293 ? -9.868 -4.760 18.924 1.00 92.88 293 GLY A O 1
ATOM 2253 N N . PRO A 1 294 ? -10.079 -6.266 17.258 1.00 91.38 294 PRO A N 1
ATOM 2254 C CA . PRO A 1 294 ? -11.526 -6.113 17.095 1.00 91.38 294 PRO A CA 1
ATOM 2255 C C . PRO A 1 294 ? -12.359 -6.403 18.351 1.00 91.38 294 PRO A C 1
ATOM 2257 O O . PRO A 1 294 ? -13.433 -5.827 18.521 1.00 91.38 294 PRO A O 1
ATOM 2260 N N . LEU A 1 295 ? -11.868 -7.242 19.265 1.00 91.44 295 LEU A N 1
ATOM 2261 C CA . LEU A 1 295 ? -12.580 -7.622 20.490 1.00 91.44 295 LEU A CA 1
ATOM 2262 C C . LEU A 1 295 ? -12.424 -6.592 21.616 1.00 91.44 295 LEU A C 1
ATOM 2264 O O . LEU A 1 295 ? -13.249 -6.539 22.530 1.00 91.44 295 LEU A O 1
ATOM 2268 N N . VAL A 1 296 ? -11.389 -5.753 21.548 1.00 92.94 296 VAL A N 1
ATOM 2269 C CA . VAL A 1 296 ? -11.124 -4.695 22.529 1.00 92.94 296 VAL A CA 1
ATOM 2270 C C . VAL A 1 296 ? -11.940 -3.449 22.195 1.00 92.94 296 VAL A C 1
ATOM 2272 O O . VAL A 1 296 ? -12.124 -3.100 21.027 1.00 92.94 296 VAL A O 1
ATOM 2275 N N . ARG A 1 297 ? -12.466 -2.762 23.213 1.00 90.81 297 ARG A N 1
ATOM 2276 C CA . ARG A 1 297 ? -13.245 -1.522 23.041 1.00 90.81 297 ARG A CA 1
ATOM 2277 C C . ARG A 1 297 ? -12.363 -0.304 22.728 1.00 90.81 297 ARG A C 1
ATOM 2279 O O . ARG A 1 297 ? -11.191 -0.242 23.102 1.00 90.81 297 ARG A O 1
ATOM 2286 N N . TRP A 1 298 ? -12.955 0.693 22.068 1.00 90.75 298 TRP A N 1
ATOM 2287 C CA . TRP A 1 298 ? -12.337 2.007 21.860 1.00 90.75 298 TRP A CA 1
ATOM 2288 C C . TRP A 1 298 ? -12.104 2.742 23.194 1.00 90.75 298 TRP A C 1
ATOM 2290 O O . TRP A 1 298 ? -12.909 2.646 24.123 1.00 90.75 298 TRP A O 1
ATOM 2300 N N . GLY A 1 299 ? -11.022 3.513 23.285 1.00 87.12 299 GLY A N 1
ATOM 2301 C CA . GLY A 1 299 ? -10.668 4.378 24.410 1.00 87.12 299 GLY A CA 1
ATOM 2302 C C . GLY A 1 299 ? -9.999 3.652 25.575 1.00 87.12 299 GLY A C 1
ATOM 2303 O O . GLY A 1 299 ? -8.848 3.945 25.898 1.00 87.12 299 GLY A O 1
ATOM 2304 N N . ARG A 1 300 ? -10.709 2.725 26.227 1.00 89.50 300 ARG A N 1
ATOM 2305 C CA . ARG A 1 300 ? -10.178 1.914 27.335 1.00 89.50 300 ARG A CA 1
ATOM 2306 C C . ARG A 1 300 ? -10.991 0.641 27.527 1.00 89.50 300 ARG A C 1
ATOM 2308 O O . ARG A 1 300 ? -12.217 0.685 27.576 1.00 89.50 300 ARG A O 1
ATOM 2315 N N . ASP A 1 301 ? -10.299 -0.468 27.748 1.00 91.56 301 ASP A N 1
ATOM 2316 C CA . ASP A 1 301 ? -10.907 -1.737 28.146 1.00 91.56 301 ASP A CA 1
ATOM 2317 C C . ASP A 1 301 ? -10.103 -2.400 29.282 1.00 91.56 301 ASP A C 1
ATOM 2319 O O . ASP A 1 301 ? -9.080 -1.873 29.729 1.00 91.56 301 ASP A O 1
ATOM 2323 N N . ARG A 1 302 ? -10.551 -3.558 29.774 1.00 90.69 302 ARG A N 1
ATOM 2324 C CA . ARG A 1 302 ? -9.824 -4.375 30.758 1.00 90.69 302 ARG A CA 1
ATOM 2325 C C . ARG A 1 302 ? -9.538 -5.765 30.178 1.00 90.69 302 ARG A C 1
ATOM 2327 O O . ARG A 1 302 ? -10.490 -6.438 29.786 1.00 90.69 302 ARG A O 1
ATOM 2334 N N . PRO A 1 303 ? -8.288 -6.270 30.220 1.00 89.25 303 PRO A N 1
ATOM 2335 C CA . PRO A 1 303 ? -7.946 -7.596 29.683 1.00 89.25 303 PRO A CA 1
ATOM 2336 C C . PRO A 1 303 ? -8.794 -8.742 30.258 1.00 89.25 303 PRO A C 1
ATOM 2338 O O . PRO A 1 303 ? -9.131 -9.698 29.562 1.00 89.25 303 PRO A O 1
ATOM 2341 N N . ARG A 1 304 ? -9.211 -8.625 31.530 1.00 90.81 304 ARG A N 1
ATOM 2342 C CA . ARG A 1 304 ? -10.061 -9.618 32.210 1.00 90.81 304 ARG A CA 1
ATOM 2343 C C . ARG A 1 304 ? -11.398 -9.856 31.496 1.00 90.81 304 ARG A C 1
ATOM 2345 O O . ARG A 1 304 ? -11.922 -10.961 31.599 1.00 90.81 304 ARG A O 1
ATOM 2352 N N . ASN A 1 305 ? -11.917 -8.870 30.761 1.00 87.44 305 ASN A N 1
ATOM 2353 C CA . ASN A 1 305 ? -13.219 -8.948 30.095 1.00 87.44 305 ASN A CA 1
ATOM 2354 C C . ASN A 1 305 ? -13.249 -10.003 28.982 1.00 87.44 305 ASN A C 1
ATOM 2356 O O . ASN A 1 305 ? -14.269 -10.657 28.792 1.00 87.44 305 ASN A O 1
ATOM 2360 N N . ILE A 1 306 ? -12.127 -10.200 28.283 1.00 90.94 306 ILE A N 1
ATOM 2361 C CA . ILE A 1 306 ? -12.017 -11.151 27.166 1.00 90.94 306 ILE A CA 1
ATOM 2362 C C . ILE A 1 306 ? -11.157 -12.374 27.504 1.00 90.94 306 ILE A C 1
ATOM 2364 O O . ILE A 1 306 ? -10.969 -13.240 26.660 1.00 90.94 306 ILE A O 1
ATOM 2368 N N . ARG A 1 307 ? -10.668 -12.502 28.747 1.00 92.44 307 ARG A N 1
ATOM 2369 C CA . ARG A 1 307 ? -9.738 -13.573 29.151 1.00 92.44 307 ARG A CA 1
ATOM 2370 C C . ARG A 1 307 ? -10.261 -14.977 28.844 1.00 92.44 307 ARG A C 1
ATOM 2372 O O . ARG A 1 307 ? -9.516 -15.783 28.303 1.00 92.44 307 ARG A O 1
ATOM 2379 N N . LYS A 1 308 ? -11.518 -15.280 29.197 1.00 91.62 308 LYS A N 1
ATOM 2380 C CA . LYS A 1 308 ? -12.109 -16.605 28.933 1.00 91.62 308 LYS A CA 1
ATOM 2381 C C . LYS A 1 308 ? -12.153 -16.900 27.432 1.00 91.62 308 LYS A C 1
ATOM 2383 O O . LYS A 1 308 ? -11.749 -17.981 27.033 1.00 91.62 308 LYS A O 1
ATOM 2388 N N . LEU A 1 309 ? -12.558 -15.914 26.629 1.00 91.75 309 LEU A N 1
ATOM 2389 C CA . LEU A 1 309 ? -12.618 -16.025 25.172 1.00 91.75 309 LEU A CA 1
ATOM 2390 C C . LEU A 1 309 ? -11.233 -16.237 24.549 1.00 91.75 309 LEU A C 1
ATOM 2392 O O . LEU A 1 309 ? -11.072 -17.083 23.677 1.00 91.75 309 LEU A O 1
ATOM 2396 N N . LEU A 1 310 ? -10.227 -15.489 25.009 1.00 93.25 310 LEU A N 1
ATOM 2397 C CA . LEU A 1 310 ? -8.856 -15.638 24.522 1.00 93.25 310 LEU A CA 1
ATOM 2398 C C . LEU A 1 310 ? -8.268 -17.003 24.887 1.00 93.25 310 LEU A C 1
ATOM 2400 O O . LEU A 1 310 ? -7.580 -17.595 24.067 1.00 93.25 310 LEU A O 1
ATOM 2404 N N . LEU A 1 311 ? -8.562 -17.527 26.081 1.00 93.94 311 LEU A N 1
ATOM 2405 C CA . LEU A 1 311 ? -8.137 -18.873 26.472 1.00 93.94 311 LEU A CA 1
ATOM 2406 C C . LEU A 1 311 ? -8.803 -19.946 25.606 1.00 93.94 311 LEU A C 1
ATOM 2408 O O . LEU A 1 311 ? -8.114 -20.840 25.126 1.00 93.94 311 LEU A O 1
ATOM 2412 N N . THR A 1 312 ? -10.113 -19.844 25.359 1.00 92.25 312 THR A N 1
ATOM 2413 C CA . THR A 1 312 ? -10.805 -20.791 24.472 1.00 92.25 312 THR A CA 1
ATOM 2414 C C . THR A 1 312 ? -10.272 -20.717 23.045 1.00 92.25 312 THR A C 1
ATOM 2416 O O . THR A 1 312 ? -10.030 -21.758 22.446 1.00 92.25 312 THR A O 1
ATOM 2419 N N . ALA A 1 313 ? -10.021 -19.507 22.534 1.00 93.62 313 ALA A N 1
ATOM 2420 C CA . ALA A 1 313 ? -9.465 -19.305 21.201 1.00 93.62 313 ALA A CA 1
ATOM 2421 C C . ALA A 1 313 ? -8.025 -19.820 21.085 1.00 93.62 313 ALA A C 1
ATOM 2423 O O . ALA A 1 313 ? -7.663 -20.391 20.061 1.00 93.62 313 ALA A O 1
ATOM 2424 N N . LEU A 1 314 ? -7.208 -19.662 22.131 1.00 94.50 314 LEU A N 1
ATOM 2425 C CA . LEU A 1 314 ? -5.845 -20.187 22.168 1.00 94.50 314 LEU A CA 1
ATOM 2426 C C . LEU A 1 314 ? -5.844 -21.714 22.098 1.00 94.50 314 LEU A C 1
ATOM 2428 O O . LEU A 1 314 ? -5.144 -22.283 21.267 1.00 94.50 314 LEU A O 1
ATOM 2432 N N . VAL A 1 315 ? -6.659 -22.374 22.926 1.00 94.88 315 VAL A N 1
ATOM 2433 C CA . VAL A 1 315 ? -6.765 -23.840 22.926 1.00 94.88 315 VAL A CA 1
ATOM 2434 C C . VAL A 1 315 ? -7.287 -24.344 21.582 1.00 94.88 315 VAL A C 1
ATOM 2436 O O . VAL A 1 315 ? -6.675 -25.234 20.999 1.00 94.88 315 VAL A O 1
ATOM 2439 N N . SER A 1 316 ? -8.361 -23.754 21.044 1.00 94.00 316 SER A N 1
ATOM 2440 C CA . SER A 1 316 ? -8.889 -24.167 19.739 1.00 94.00 316 SER A CA 1
ATOM 2441 C C . SER A 1 316 ? -7.879 -23.943 18.616 1.00 94.00 316 SER A C 1
ATOM 2443 O O . SER A 1 316 ? -7.753 -24.789 17.742 1.00 94.00 316 SER A O 1
ATOM 2445 N N . THR A 1 317 ? -7.129 -22.839 18.656 1.00 94.00 317 THR A N 1
ATOM 2446 C CA . THR A 1 317 ? -6.084 -22.546 17.667 1.00 94.00 317 THR A CA 1
ATOM 2447 C C . THR A 1 317 ? -4.980 -23.592 17.706 1.00 94.00 317 THR A C 1
ATOM 2449 O O . THR A 1 317 ? -4.637 -24.119 16.657 1.00 94.00 317 THR A O 1
ATOM 2452 N N . LEU A 1 318 ? -4.455 -23.921 18.892 1.00 93.31 318 LEU A N 1
ATOM 2453 C CA . LEU A 1 318 ? -3.380 -24.908 19.046 1.00 93.31 318 LEU A CA 1
ATOM 2454 C C . LEU A 1 318 ? -3.811 -26.308 18.591 1.00 93.31 318 LEU A C 1
ATOM 2456 O O . LEU A 1 318 ? -3.031 -27.024 17.967 1.00 93.31 318 LEU A O 1
ATOM 2460 N N . VAL A 1 319 ? -5.059 -26.690 18.878 1.00 94.44 319 VAL A N 1
ATOM 2461 C CA . VAL A 1 319 ? -5.616 -27.967 18.414 1.00 94.44 319 VAL A CA 1
ATOM 2462 C C . VAL A 1 319 ? -5.748 -27.965 16.892 1.00 94.44 319 VAL A C 1
ATOM 2464 O O . VAL A 1 319 ? -5.223 -28.861 16.236 1.00 94.44 319 VAL A O 1
ATOM 2467 N N . LEU A 1 320 ? -6.393 -26.948 16.313 1.00 93.50 320 LEU A N 1
ATOM 2468 C CA . LEU A 1 320 ? -6.622 -26.868 14.867 1.00 93.50 320 LEU A CA 1
ATOM 2469 C C . LEU A 1 320 ? -5.318 -26.740 14.072 1.00 93.50 320 LEU A C 1
ATOM 2471 O O . LEU A 1 320 ? -5.206 -27.330 13.000 1.00 93.50 320 LEU A O 1
ATOM 2475 N N . SER A 1 321 ? -4.313 -26.035 14.601 1.00 92.69 321 SER A N 1
ATOM 2476 C CA . SER A 1 321 ? -3.037 -25.829 13.913 1.00 92.69 321 SER A CA 1
ATOM 2477 C C . SER A 1 321 ? -2.224 -27.102 13.714 1.00 92.69 321 SER A C 1
ATOM 2479 O O . SER A 1 321 ? -1.403 -27.152 12.806 1.00 92.69 321 SER A O 1
ATOM 2481 N N . VAL A 1 322 ? -2.438 -28.114 14.560 1.00 92.12 322 VAL A N 1
ATOM 2482 C CA . VAL A 1 322 ? -1.786 -29.428 14.447 1.00 92.12 322 VAL A CA 1
ATOM 2483 C C . VAL A 1 322 ? -2.710 -30.435 13.766 1.00 92.12 322 VAL A C 1
ATOM 2485 O O . VAL A 1 322 ? -2.263 -31.189 12.906 1.00 92.12 322 VAL A O 1
ATOM 2488 N N . LEU A 1 323 ? -4.002 -30.418 14.110 1.00 92.62 323 LEU A N 1
ATOM 2489 C CA . LEU A 1 323 ? -4.989 -31.353 13.577 1.00 92.62 323 LEU A CA 1
ATOM 2490 C C . LEU A 1 323 ? -5.170 -31.205 12.062 1.00 92.62 323 LEU A C 1
ATOM 2492 O O . LEU A 1 323 ? -5.254 -32.213 11.372 1.00 92.62 323 LEU A O 1
ATOM 2496 N N . LEU A 1 324 ? -5.221 -29.974 11.537 1.00 91.19 324 LEU A N 1
ATOM 2497 C CA . LEU A 1 324 ? -5.443 -29.751 10.106 1.00 91.19 324 LEU A CA 1
ATOM 2498 C C . LEU A 1 324 ? -4.288 -30.287 9.242 1.00 91.19 324 LEU A C 1
ATOM 2500 O O . LEU A 1 324 ? -4.576 -31.088 8.356 1.00 91.19 324 LEU A O 1
ATOM 2504 N N . PRO A 1 325 ? -3.003 -29.950 9.496 1.00 91.31 325 PRO A N 1
ATOM 2505 C CA . PRO A 1 325 ? -1.898 -30.581 8.777 1.00 91.31 325 PRO A CA 1
ATOM 2506 C C . PRO A 1 325 ? -1.865 -32.099 8.950 1.00 91.31 325 PRO A C 1
ATOM 2508 O O . PRO A 1 325 ? -1.604 -32.803 7.990 1.00 91.31 325 PRO A O 1
ATOM 2511 N N . TRP A 1 326 ? -2.172 -32.616 10.144 1.00 90.50 326 TRP A N 1
ATOM 2512 C CA . TRP A 1 326 ? -2.193 -34.063 10.383 1.00 90.50 326 TRP A CA 1
ATOM 2513 C C . TRP A 1 326 ? -3.259 -34.809 9.561 1.00 90.50 326 TRP A C 1
ATOM 2515 O O . TRP A 1 326 ? -3.049 -35.960 9.199 1.00 90.50 326 TRP A O 1
ATOM 2525 N N . LEU A 1 327 ? -4.401 -34.173 9.278 1.00 92.75 327 LEU A N 1
ATOM 2526 C CA . LEU A 1 327 ? -5.484 -34.765 8.484 1.00 92.75 327 LEU A CA 1
ATOM 2527 C C . LEU A 1 327 ? -5.280 -34.633 6.970 1.00 92.75 327 LEU A C 1
ATOM 2529 O O . LEU A 1 327 ? -5.836 -35.433 6.221 1.00 92.75 327 LEU A O 1
ATOM 2533 N N . LEU A 1 328 ? -4.580 -33.587 6.525 1.00 91.75 328 LEU A N 1
ATOM 2534 C CA . LEU A 1 328 ? -4.507 -33.200 5.112 1.00 91.75 328 LEU A CA 1
ATOM 2535 C C . LEU A 1 328 ? -3.165 -33.530 4.452 1.00 91.75 328 LEU A C 1
ATOM 2537 O O . LEU A 1 328 ? -3.112 -33.603 3.230 1.00 91.75 328 LEU A O 1
ATOM 2541 N N . GLU A 1 329 ? -2.101 -33.704 5.235 1.00 88.75 329 GLU A N 1
ATOM 2542 C CA . GLU A 1 329 ? -0.734 -33.871 4.743 1.00 88.75 329 GLU A CA 1
ATOM 2543 C C . GLU A 1 329 ? -0.064 -35.098 5.369 1.00 88.75 329 GLU A C 1
ATOM 2545 O O . GLU A 1 329 ? -0.240 -35.396 6.551 1.00 88.75 329 GLU A O 1
ATOM 2550 N N . ASP A 1 330 ? 0.805 -35.761 4.604 1.00 86.81 330 ASP A N 1
ATOM 2551 C CA . ASP A 1 330 ? 1.563 -36.928 5.081 1.00 86.81 330 ASP A CA 1
ATOM 2552 C C . ASP A 1 330 ? 2.652 -36.557 6.107 1.00 86.81 330 ASP A C 1
ATOM 2554 O O . ASP A 1 330 ? 3.165 -37.411 6.838 1.00 86.81 330 ASP A O 1
ATOM 2558 N N . LYS A 1 331 ? 3.063 -35.281 6.151 1.00 86.81 331 LYS A N 1
ATOM 2559 C CA . LYS A 1 331 ? 4.134 -34.780 7.025 1.00 86.81 331 LYS A CA 1
ATOM 2560 C C . LYS A 1 331 ? 3.776 -33.431 7.631 1.00 86.81 331 LYS A C 1
ATOM 2562 O O . LYS A 1 331 ? 3.467 -32.473 6.929 1.00 86.81 331 LYS A O 1
ATOM 2567 N N . ILE A 1 332 ? 3.948 -33.317 8.947 1.00 85.44 332 ILE A N 1
ATOM 2568 C CA . ILE A 1 332 ? 3.771 -32.050 9.660 1.00 85.44 332 ILE A CA 1
ATOM 2569 C C . ILE A 1 332 ? 5.092 -31.279 9.652 1.00 85.44 332 ILE A C 1
ATOM 2571 O O . ILE A 1 332 ? 6.037 -31.617 10.365 1.00 85.44 332 ILE A O 1
ATOM 2575 N N . ILE A 1 333 ? 5.143 -30.209 8.863 1.00 89.19 333 ILE A N 1
ATOM 2576 C CA . ILE A 1 333 ? 6.252 -29.251 8.864 1.00 89.19 333 ILE A CA 1
ATOM 2577 C C . ILE A 1 333 ? 5.964 -28.170 9.915 1.00 89.19 333 ILE A C 1
ATOM 2579 O O . ILE A 1 333 ? 4.876 -27.592 9.947 1.00 89.19 333 ILE 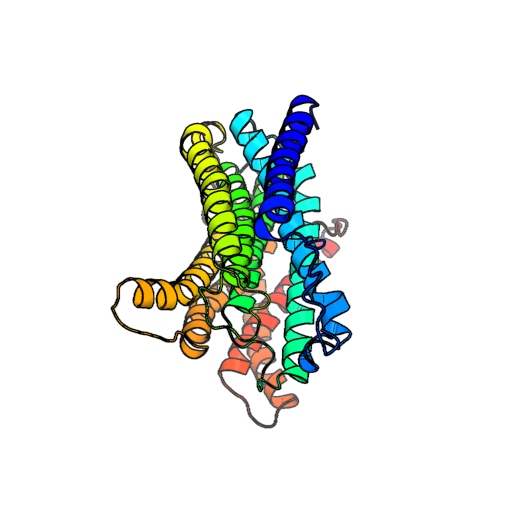A O 1
ATOM 2583 N N . ALA A 1 334 ? 6.946 -27.859 10.767 1.00 87.62 334 ALA A N 1
ATOM 2584 C CA . ALA A 1 334 ? 6.775 -26.911 11.874 1.00 87.62 334 ALA A CA 1
ATOM 2585 C C . ALA A 1 334 ? 6.303 -25.519 11.411 1.00 87.62 334 ALA A C 1
ATOM 2587 O O . ALA A 1 334 ? 5.393 -24.944 12.004 1.00 87.62 334 ALA A O 1
ATOM 2588 N N . MET A 1 335 ? 6.870 -24.997 10.319 1.00 87.31 335 MET A N 1
ATOM 2589 C CA . MET A 1 335 ? 6.467 -23.702 9.758 1.00 87.31 335 MET A CA 1
ATOM 2590 C C . MET A 1 335 ? 5.026 -23.705 9.235 1.00 87.31 335 MET A C 1
ATOM 2592 O O . MET A 1 335 ? 4.317 -22.715 9.413 1.00 87.31 335 MET A O 1
ATOM 2596 N N . THR A 1 336 ? 4.558 -24.826 8.678 1.00 88.19 336 THR A N 1
ATOM 2597 C CA . THR A 1 336 ? 3.155 -24.995 8.274 1.00 88.19 336 THR A CA 1
ATOM 2598 C C . THR A 1 336 ? 2.232 -24.930 9.487 1.00 88.19 336 THR A C 1
ATOM 2600 O O . THR A 1 336 ? 1.216 -24.241 9.443 1.00 88.19 336 THR A O 1
ATOM 2603 N N . ALA A 1 337 ? 2.604 -25.564 10.603 1.00 90.88 337 ALA A N 1
ATOM 2604 C CA . ALA A 1 337 ? 1.830 -25.493 11.842 1.00 90.88 337 ALA A CA 1
ATOM 2605 C C . ALA A 1 337 ? 1.788 -24.066 12.424 1.00 90.88 337 ALA A C 1
ATOM 2607 O O . ALA A 1 337 ? 0.731 -23.620 12.867 1.00 90.88 337 ALA A O 1
ATOM 2608 N N . VAL A 1 338 ? 2.897 -23.315 12.378 1.00 91.38 338 VAL A N 1
ATOM 2609 C CA . VAL A 1 338 ? 2.933 -21.902 12.808 1.00 91.38 338 VAL A CA 1
ATOM 2610 C C . VAL A 1 338 ? 2.025 -21.034 11.932 1.00 91.38 338 VAL A C 1
ATOM 2612 O O . VAL A 1 338 ? 1.208 -20.276 12.459 1.00 91.38 338 VAL A O 1
ATOM 2615 N N . GLY A 1 339 ? 2.114 -21.173 10.606 1.00 92.25 339 GLY A N 1
ATOM 2616 C CA . GLY A 1 339 ? 1.232 -20.467 9.673 1.00 92.25 339 GLY A CA 1
ATOM 2617 C C . GLY A 1 339 ? -0.244 -20.816 9.895 1.00 92.25 339 GLY A C 1
ATOM 2618 O O . GLY A 1 339 ? -1.093 -19.925 9.968 1.00 92.25 339 GLY A O 1
ATOM 2619 N N . MET A 1 340 ? -0.545 -22.100 10.108 1.00 92.88 340 MET A N 1
ATOM 2620 C CA . MET A 1 340 ? -1.895 -22.574 10.413 1.00 92.88 340 MET A CA 1
ATOM 2621 C C . MET A 1 340 ? -2.409 -22.026 11.747 1.00 92.88 340 MET A C 1
ATOM 2623 O O . MET A 1 340 ? -3.573 -21.641 11.843 1.00 92.88 340 MET A O 1
ATOM 2627 N N . ALA A 1 341 ? -1.552 -21.931 12.768 1.00 94.69 341 ALA A N 1
ATOM 2628 C CA . ALA A 1 341 ? -1.900 -21.317 14.045 1.00 94.69 341 ALA A CA 1
ATOM 2629 C C . ALA A 1 341 ? -2.262 -19.839 13.877 1.00 94.69 341 ALA A C 1
ATOM 2631 O O . ALA A 1 341 ? -3.271 -19.394 14.417 1.00 94.69 341 ALA A O 1
ATOM 2632 N N . MET A 1 342 ? -1.503 -19.078 13.084 1.00 94.75 342 MET A N 1
ATOM 2633 C CA . MET A 1 342 ? -1.837 -17.680 12.792 1.00 94.75 342 MET A CA 1
ATOM 2634 C C . MET A 1 342 ? -3.187 -17.553 12.071 1.00 94.75 342 MET A C 1
ATOM 2636 O O . MET A 1 342 ? -4.020 -16.737 12.472 1.00 94.75 342 MET A O 1
ATOM 2640 N N . ALA A 1 343 ? -3.431 -18.377 11.047 1.00 94.69 343 ALA A N 1
ATOM 2641 C CA . ALA A 1 343 ? -4.689 -18.376 10.302 1.00 94.69 343 ALA A CA 1
ATOM 2642 C C . ALA A 1 343 ? -5.888 -18.757 11.189 1.00 94.69 343 ALA A C 1
ATOM 2644 O O . ALA A 1 343 ? -6.884 -18.031 11.232 1.00 94.69 343 ALA A O 1
ATOM 2645 N N . CYS A 1 344 ? -5.773 -19.846 11.956 1.00 95.19 344 CYS A N 1
ATOM 2646 C CA . CYS A 1 344 ? -6.811 -20.298 12.883 1.00 95.19 344 CYS A CA 1
ATOM 2647 C C . CYS A 1 344 ? -7.079 -19.265 13.983 1.00 95.19 344 CYS A C 1
ATOM 2649 O O . CYS A 1 344 ? -8.239 -19.010 14.300 1.00 95.19 344 CYS A O 1
ATOM 2651 N N . TRP A 1 345 ? -6.037 -18.626 14.524 1.00 96.31 345 TRP A N 1
ATOM 2652 C CA . TRP A 1 345 ? -6.173 -17.572 15.531 1.00 96.31 345 TRP A CA 1
ATOM 2653 C C . TRP A 1 345 ? -7.039 -16.419 15.026 1.00 96.31 345 TRP A C 1
ATOM 2655 O O . TRP A 1 345 ? -7.998 -16.013 15.689 1.00 96.31 345 TRP A O 1
ATOM 2665 N N . ILE A 1 346 ? -6.723 -15.913 13.831 1.00 94.94 346 ILE A N 1
ATOM 2666 C CA . ILE A 1 346 ? -7.465 -14.818 13.204 1.00 94.94 346 ILE A CA 1
ATOM 2667 C C . ILE A 1 346 ? -8.902 -15.262 12.911 1.00 94.94 346 ILE A C 1
ATOM 2669 O O . ILE A 1 346 ? -9.838 -14.550 13.269 1.00 94.94 346 ILE A O 1
ATOM 2673 N N . ALA A 1 347 ? -9.091 -16.445 12.319 1.00 94.62 347 ALA A N 1
ATOM 2674 C CA . ALA A 1 347 ? -10.407 -16.954 11.943 1.00 94.62 347 ALA A CA 1
ATOM 2675 C C . ALA A 1 347 ? -11.323 -17.168 13.158 1.00 94.62 347 ALA A C 1
ATOM 2677 O O . ALA A 1 347 ? -12.447 -16.666 13.182 1.00 94.62 347 ALA A O 1
ATOM 2678 N N . VAL A 1 348 ? -10.842 -17.855 14.199 1.00 94.19 348 VAL A N 1
ATOM 2679 C CA . VAL A 1 348 ? -11.618 -18.130 15.418 1.00 94.19 348 VAL A CA 1
ATOM 2680 C C . VAL A 1 348 ? -12.028 -16.831 16.108 1.00 94.19 348 VAL A C 1
ATOM 2682 O O . VAL A 1 348 ? -13.186 -16.682 16.505 1.00 94.19 348 VAL A O 1
ATOM 2685 N N . LEU A 1 349 ? -11.110 -15.870 16.241 1.00 94.81 349 LEU A N 1
ATOM 2686 C CA . LEU A 1 349 ? -11.419 -14.598 16.894 1.00 94.81 349 LEU A CA 1
ATOM 2687 C C . LEU A 1 349 ? -12.322 -13.704 16.040 1.00 94.81 349 LEU A C 1
ATOM 2689 O O . LEU A 1 349 ? -13.186 -13.035 16.602 1.00 94.81 349 LEU A O 1
ATOM 2693 N N . ALA A 1 350 ? -12.196 -13.736 14.712 1.00 93.19 350 ALA A N 1
ATOM 2694 C CA . ALA A 1 350 ? -13.114 -13.044 13.809 1.00 93.19 350 ALA A CA 1
ATOM 2695 C C . ALA A 1 350 ? -14.540 -13.611 13.906 1.00 93.19 350 ALA A C 1
ATOM 2697 O O . ALA A 1 350 ? -15.501 -12.851 14.022 1.00 93.19 350 ALA A O 1
ATOM 2698 N N . VAL A 1 351 ? -14.688 -14.941 13.947 1.00 92.81 351 VAL A N 1
ATOM 2699 C CA . VAL A 1 351 ? -15.990 -15.596 14.160 1.00 92.81 351 VAL A CA 1
ATOM 2700 C C . VAL A 1 351 ? -16.559 -15.229 15.530 1.00 92.81 351 VAL A C 1
ATOM 2702 O O . VAL A 1 351 ? -17.723 -14.841 15.632 1.00 92.81 351 VAL A O 1
ATOM 2705 N N . ALA A 1 352 ? -15.747 -15.284 16.587 1.00 90.81 352 ALA A N 1
ATOM 2706 C CA . ALA A 1 352 ? -16.174 -14.883 17.924 1.00 90.81 352 ALA A CA 1
ATOM 2707 C C . ALA A 1 352 ? -16.639 -13.419 17.977 1.00 90.81 352 ALA A C 1
ATOM 2709 O O . ALA A 1 352 ? -17.626 -13.096 18.642 1.00 90.81 352 ALA A O 1
ATOM 2710 N N . GLU A 1 353 ? -15.942 -12.533 17.270 1.00 91.12 353 GLU A N 1
ATOM 2711 C CA . GLU A 1 353 ? -16.282 -11.120 17.175 1.00 91.12 353 GLU A CA 1
ATOM 2712 C C . GLU A 1 353 ? -17.615 -10.900 16.447 1.00 91.12 353 GLU A C 1
ATOM 2714 O O . GLU A 1 353 ? -18.490 -10.200 16.968 1.00 91.12 353 GLU A O 1
ATOM 2719 N N . ALA A 1 354 ? -17.825 -11.587 15.322 1.00 89.44 354 ALA A N 1
ATOM 2720 C CA . ALA A 1 354 ? -19.083 -11.564 14.584 1.00 89.44 354 ALA A CA 1
ATOM 2721 C C . ALA A 1 354 ? -20.260 -12.060 15.443 1.00 89.44 354 ALA A C 1
ATOM 2723 O O . ALA A 1 354 ? -21.290 -11.386 15.535 1.00 89.44 354 ALA A O 1
ATOM 2724 N N . VAL A 1 355 ? -20.093 -13.183 16.152 1.00 89.25 355 VAL A N 1
ATOM 2725 C CA . VAL A 1 355 ? -21.113 -13.737 17.061 1.00 89.25 355 VAL A CA 1
ATOM 2726 C C . VAL A 1 355 ? -21.448 -12.754 18.192 1.00 89.25 355 VAL A C 1
ATOM 2728 O O . VAL A 1 355 ? -22.621 -12.547 18.521 1.00 89.25 355 VAL A O 1
ATOM 2731 N N . GLN A 1 356 ? -20.447 -12.080 18.772 1.00 86.12 356 GLN A N 1
ATOM 2732 C CA . GLN A 1 356 ? -20.679 -11.046 19.788 1.00 86.12 356 GLN A CA 1
ATOM 2733 C C . GLN A 1 356 ? -21.420 -9.816 19.251 1.00 86.12 356 GLN A C 1
ATOM 2735 O O . GLN A 1 356 ? -22.223 -9.225 19.975 1.00 86.12 356 GLN A O 1
ATOM 2740 N N . ARG A 1 357 ? -21.163 -9.400 18.005 1.00 83.19 357 ARG A N 1
ATOM 2741 C CA . ARG A 1 357 ? -21.880 -8.275 17.381 1.00 83.19 357 ARG A CA 1
ATOM 2742 C C . ARG A 1 357 ? -23.354 -8.608 17.142 1.00 83.19 357 ARG A C 1
ATOM 2744 O O . ARG A 1 357 ? -24.212 -7.797 17.503 1.00 83.19 357 ARG A O 1
ATOM 2751 N N . VAL A 1 358 ? -23.627 -9.801 16.606 1.00 86.94 358 VAL A N 1
ATOM 2752 C CA . VAL A 1 358 ? -24.985 -10.294 16.312 1.00 86.94 358 VAL A CA 1
ATOM 2753 C C . VAL A 1 358 ? -25.801 -10.457 17.595 1.00 86.94 358 VAL A C 1
ATOM 2755 O O . VAL A 1 358 ? -26.900 -9.917 17.696 1.00 86.94 358 VAL A O 1
ATOM 2758 N N . SER A 1 359 ? -25.243 -11.117 18.615 1.00 82.50 359 SER A N 1
ATOM 2759 C CA . SER A 1 359 ? -25.912 -11.321 19.915 1.00 82.50 359 SER A CA 1
ATOM 2760 C C . SER A 1 359 ? -26.252 -10.024 20.658 1.00 82.50 359 SER A C 1
ATOM 2762 O O . SER A 1 359 ? -27.176 -10.005 21.466 1.00 82.50 359 SER A O 1
ATOM 2764 N N . ARG A 1 360 ? -25.549 -8.920 20.377 1.00 77.88 360 ARG A N 1
ATOM 2765 C CA . ARG A 1 360 ? -25.838 -7.592 20.944 1.00 77.88 360 ARG A CA 1
ATOM 2766 C C . ARG A 1 360 ? -26.886 -6.792 20.157 1.00 77.88 360 ARG A C 1
ATOM 2768 O O . ARG A 1 360 ? -27.104 -5.629 20.478 1.00 77.88 360 ARG A O 1
ATOM 2775 N N . GLY A 1 361 ? -27.502 -7.368 19.119 1.00 62.47 361 GLY A N 1
ATOM 2776 C CA . GLY A 1 361 ? -28.488 -6.681 18.272 1.00 62.47 361 GLY A CA 1
ATOM 2777 C C . GLY A 1 361 ? -27.893 -5.557 17.418 1.00 62.47 361 GLY A C 1
ATOM 2778 O O . GLY A 1 361 ? -28.619 -4.739 16.853 1.00 62.47 361 GLY A O 1
ATOM 2779 N N . THR A 1 362 ? -26.563 -5.497 17.312 1.00 58.50 362 THR A N 1
ATOM 2780 C CA . THR A 1 362 ? -25.888 -4.522 16.453 1.00 58.50 362 THR A CA 1
ATOM 2781 C C . THR A 1 362 ? -26.077 -4.984 15.017 1.00 58.50 362 THR A C 1
ATOM 2783 O O . THR A 1 362 ? -25.666 -6.096 14.684 1.00 58.50 362 THR A O 1
ATOM 2786 N N . LYS A 1 363 ? -26.678 -4.153 14.152 1.00 47.25 363 LYS A N 1
ATOM 2787 C CA . LYS A 1 363 ? -26.691 -4.432 12.709 1.00 47.25 363 LYS A CA 1
ATOM 2788 C C . LYS A 1 363 ? -25.258 -4.735 12.272 1.00 47.25 363 LYS A C 1
ATOM 2790 O O . LYS A 1 363 ? -24.345 -3.966 12.583 1.00 47.25 363 LYS A O 1
ATOM 2795 N N . THR A 1 364 ? -25.068 -5.845 11.567 1.00 43.38 364 THR A N 1
ATOM 2796 C CA . THR A 1 364 ? -23.818 -6.211 10.899 1.00 43.38 364 THR A CA 1
ATOM 2797 C C . THR A 1 364 ? -23.532 -5.184 9.809 1.00 43.38 364 THR A C 1
ATOM 2799 O O . THR A 1 364 ? -23.817 -5.369 8.633 1.00 43.38 364 THR A O 1
ATOM 2802 N N . SER A 1 365 ? -23.006 -4.030 10.205 1.00 40.06 365 SER A N 1
ATOM 2803 C CA . SER A 1 365 ? -22.421 -3.099 9.259 1.00 40.06 365 SER A CA 1
ATOM 2804 C C . SER A 1 365 ? -21.112 -3.734 8.798 1.00 40.06 365 SER A C 1
ATOM 2806 O O . SER A 1 365 ? -20.211 -3.937 9.614 1.00 40.06 365 SER A O 1
ATOM 2808 N N . LEU A 1 366 ? -21.011 -4.021 7.500 1.00 36.34 366 LEU A N 1
ATOM 2809 C CA . LEU A 1 366 ? -19.794 -4.458 6.802 1.00 36.34 366 LEU A CA 1
ATOM 2810 C C . LEU A 1 366 ? -18.659 -3.408 6.836 1.00 36.34 366 LEU A C 1
ATOM 2812 O O . LEU A 1 366 ? -17.726 -3.497 6.047 1.00 36.34 366 LEU A O 1
ATOM 2816 N N . SER A 1 367 ? -18.707 -2.403 7.722 1.00 30.62 367 SER A N 1
ATOM 2817 C CA . SER A 1 367 ? -17.634 -1.421 7.862 1.00 30.62 367 SER A CA 1
ATOM 2818 C C . SER A 1 367 ? -16.431 -2.027 8.596 1.00 30.62 367 SER A C 1
ATOM 2820 O O . SER A 1 367 ? -16.256 -1.919 9.812 1.00 30.62 367 SER A O 1
ATOM 2822 N N . TYR A 1 368 ? -15.594 -2.685 7.801 1.00 40.41 368 TYR A N 1
ATOM 2823 C CA . TYR A 1 368 ? -14.143 -2.670 7.961 1.00 40.41 368 TYR A CA 1
ATOM 2824 C C . TYR A 1 368 ? -13.492 -1.754 6.942 1.00 40.41 368 TYR A C 1
ATOM 2826 O O . TYR A 1 368 ? -14.190 -1.332 5.984 1.00 40.41 368 TYR A O 1
#

InterPro domains:
  IPR002541 Cytochrome c assembly protein [PF01578] (3-180)
  IPR003567 Cytochrome c-type biogenesis protein [PR01410] (16-33)
  IPR003567 Cytochrome c-type biogenesis protein [PR01410] (44-66)
  IPR003567 Cytochrome c-type biogenesis protein [PR01410] (95-121)
  IPR003567 Cytochrome c-type biogenesis protein [PR01410] (129-149)
  IPR003567 Cytochrome c-type biogenesis protein [PR01410] (159-179)
  IPR003567 Cytochrome c-type biogenesis protein [PR01410] (179-195)
  IPR003567 Cytochrome c-type biogenesis protein [PR01410] (195-214)
  IPR003567 Cytochrome c-type biogenesis protein [PTHR43653] (90-343)
  IPR003568 Cytochrome c-type biogenesis protein CcmF [PR01411] (74-89)
  IPR003568 Cytochrome c-type biogenesis protein CcmF [PR01411] (198-213)
  IPR003568 Cytochrome c-type biogenesis protein CcmF [PR01411] (236-253)
  IPR003568 Cytochrome c-type biogenesis protein CcmF [PR01411] (279-298)
  IPR003568 Cytochrome c-type biogenesis protein CcmF [TIGR00353] (2-366)
  IPR032523 Cytochrome c-type biogenesis protein CcmF, C-terminal [PF16327] (200-364)

Sequence (368 aa):
VPADIVARVLAVMGMVCAGFLAFILFTSGPFARTLPAFPVEGRDLNPLLQDPGLIFHPPLLYMGYVGFSVAFAFAIAALLSGRLDSAFTRFARPWTLAAWVFLTLGIVLGSAWAYYELGWGGWWFWDPVENASFMPWLAGTALLHSLAVTEQRAGFKAWTLLLSICAFSLCLLGTFLVRSGVLVSVHAFASDPARGMFILAFMVLVTGGSLLLFAVRGHRVRSRVNNALWSRESLLLGNNVLLMAAMLVVLLGTLLPLVHKQLGLGSISVGEPFFNTMFTWLMVPFALLLGVGPLVRWGRDRPRNIRKLLLTALVSTLVLSVLLPWLLEDKIIAMTAVGMAMACWIAVLAVAEAVQRVSRGTKTSLSY

Secondary structure (DSSP, 8-state):
--HHHHHHHHHHHHHHHHHHHHHHHHH--TT---TT---SS--PPPGGG-SHHHHHHHHHHHHHHHHHHHHHHHHHHHHHHT---HHHHHHHHHHHHHHHHHHHHHHHHHHHHHHHHH--SSS----HHHHHHHHHHHHHHHHHHHHHHHHHHS--HHHHHHHHHHHHHHHHHHHHHHHSS-S--TT--S--HHHHHHHHHHHIIIIIHHHHHHHHHGGGG-------SSSHHHHHHHHHHHHHHHHHHHHHHHHHHHHHHHTTS------HHHHHHHHHHHHHHHHHHHHHGGGSPSS---GGGTHHHHHHHHHHHHHHHHHHHHHH-SS--HHHHHHHHHHHHHHHHHHHHHHHHHHTT-------

Foldseek 3Di:
DPPLLVVQLVVQLVVVVVLVVCLCVPPNPPPPDCPPPDDPDDPDPDPLCPDVLVVQQVVLLVLLLSLLSSLLSLLLSCLVVLDDDLVSLVVSQVSLVSSLVSLVVNLQSVLVSCCVSVVPVHSDWLFLLSLLSVLLNLLSVLLNLLSVCCNPPVACQLVNSVSSLRSNLSSLVSVLQQAQPLDDGPNRPPHDPVSNVSSVVVSCCSSVVSVVSSVVRVVSSHDPDDADCQFLVNLSVLLSVLSVVLSVQSVCLSCVQSVCVVVVVDGDHRTDVSSVVSCLVSVLVNLVSLLCSLVGHHRDDDPVVCVVVLVVLLVQLLCQLQVVCVVPHPDDDPVSSSVSSSVSSNVSSVVVSVVVCVVVVNPPDPSD

pLDDT: mean 89.18, std 10.48, range [30.62, 98.69]